Protein AF-A0A497L5K5-F1 (afdb_monomer_lite)

Secondary structure (DSSP, 8-state):
---HHHHHHHHHHHHHHTHHHHHHHHHTT---HHHHHHHHHHHHHHTT--S-EEEEEETTTEEEEEEEEETTEEEEEEEEEEE-----TTS------SHHHHHHHHHHHHHHTTPPTT-EEEEEEEEEEEETTS-HHHHHHHHHTSTTHHHHTTS-EEEEEEEEETTEEEEEEEEEEEETTEE-GGGG--SS--S-----HHHHHHHHHHHT--

pLDDT: mean 87.23, std 18.74, range [33.47, 98.62]

Structure (mmCIF, N/CA/C/O backbone):
data_AF-A0A497L5K5-F1
#
_entry.id   AF-A0A497L5K5-F1
#
loop_
_atom_site.group_PDB
_atom_site.id
_atom_site.type_symbol
_atom_site.label_atom_id
_atom_site.label_alt_id
_atom_site.label_comp_id
_atom_site.label_asym_id
_atom_site.label_entity_id
_atom_site.label_seq_id
_atom_site.pdbx_PDB_ins_code
_atom_site.Cartn_x
_atom_site.Cartn_y
_atom_site.Cartn_z
_atom_site.occupancy
_atom_site.B_iso_or_equiv
_atom_site.auth_seq_id
_atom_site.auth_comp_id
_atom_site.auth_asym_id
_atom_site.auth_atom_id
_atom_site.pdbx_PDB_model_num
ATOM 1 N N . MET A 1 1 ? -3.867 -7.977 19.583 1.00 50.88 1 MET A N 1
ATOM 2 C CA . MET A 1 1 ? -4.473 -8.273 18.273 1.00 50.88 1 MET A CA 1
ATOM 3 C C . MET A 1 1 ? -3.474 -7.928 17.180 1.00 50.88 1 MET A C 1
ATOM 5 O O . MET A 1 1 ? -2.980 -6.805 17.156 1.00 50.88 1 MET A O 1
ATOM 9 N N . GLU A 1 2 ? -3.130 -8.902 16.344 1.00 73.00 2 GLU A N 1
ATOM 10 C CA . GLU A 1 2 ? -2.156 -8.773 15.255 1.00 73.00 2 GLU A CA 1
ATOM 11 C C . GLU A 1 2 ? -2.899 -8.416 13.954 1.00 73.00 2 GLU A C 1
ATOM 13 O O . GLU A 1 2 ? -3.202 -9.278 13.139 1.00 73.00 2 GLU A O 1
ATOM 18 N N . VAL A 1 3 ? -3.279 -7.142 13.789 1.00 83.12 3 VAL A N 1
ATOM 19 C CA . VAL A 1 3 ? -4.093 -6.669 12.640 1.00 83.12 3 VAL A CA 1
ATOM 20 C C . VAL A 1 3 ? -3.293 -6.644 11.329 1.00 83.12 3 VAL A C 1
ATOM 22 O O . VAL A 1 3 ? -3.859 -6.733 10.244 1.00 83.12 3 VAL A O 1
ATOM 25 N N . LEU A 1 4 ? -1.964 -6.547 11.412 1.00 87.12 4 LEU A N 1
ATOM 26 C CA . LEU A 1 4 ? -1.105 -6.386 10.239 1.00 87.12 4 LEU A CA 1
ATOM 27 C C . LEU A 1 4 ? -1.073 -7.628 9.345 1.00 87.12 4 LEU A C 1
ATOM 29 O O . LEU A 1 4 ? -1.106 -7.500 8.123 1.00 87.12 4 LEU A O 1
ATOM 33 N N . LYS A 1 5 ? -1.012 -8.820 9.949 1.00 87.81 5 LYS A N 1
ATOM 34 C CA . LYS A 1 5 ? -0.856 -10.072 9.207 1.00 87.81 5 LYS A CA 1
ATOM 35 C C . LYS A 1 5 ? -2.068 -10.373 8.308 1.00 87.81 5 LYS A C 1
ATOM 37 O O . LYS A 1 5 ? -1.840 -10.537 7.114 1.00 87.81 5 LYS A O 1
ATOM 42 N N . PRO A 1 6 ? -3.329 -10.352 8.791 1.00 90.69 6 PRO A N 1
ATOM 43 C CA . PRO A 1 6 ? -4.491 -10.575 7.925 1.00 90.69 6 PRO A CA 1
ATOM 44 C C . PRO A 1 6 ? -4.575 -9.588 6.756 1.00 90.69 6 PRO A C 1
ATOM 46 O O . PRO A 1 6 ? -4.916 -9.975 5.641 1.00 90.69 6 PRO A O 1
ATOM 49 N N . VAL A 1 7 ? -4.218 -8.318 6.989 1.00 94.75 7 VAL A N 1
ATOM 50 C CA . VAL A 1 7 ? -4.206 -7.301 5.929 1.00 94.75 7 VAL A CA 1
ATOM 51 C C . VAL A 1 7 ? -3.132 -7.609 4.888 1.00 94.75 7 VAL A C 1
ATOM 53 O O . VAL A 1 7 ? -3.422 -7.571 3.694 1.00 94.75 7 VAL A O 1
ATOM 56 N N . MET A 1 8 ? -1.910 -7.945 5.307 1.00 95.25 8 MET A N 1
ATOM 57 C CA . MET A 1 8 ? -0.839 -8.282 4.366 1.00 95.25 8 MET A CA 1
ATOM 58 C C . MET A 1 8 ? -1.129 -9.575 3.593 1.00 95.25 8 MET A C 1
ATOM 60 O O . MET A 1 8 ? -0.920 -9.615 2.381 1.00 95.25 8 MET A O 1
ATOM 64 N N . ASP A 1 9 ? -1.679 -10.595 4.257 1.00 95.12 9 ASP A N 1
ATOM 65 C CA . ASP A 1 9 ? -2.096 -11.846 3.617 1.00 95.12 9 ASP A CA 1
ATOM 66 C C . ASP A 1 9 ? -3.156 -11.578 2.533 1.00 95.12 9 ASP A C 1
ATOM 68 O O . ASP A 1 9 ? -3.043 -12.085 1.414 1.00 95.12 9 ASP A O 1
ATOM 72 N N . ALA A 1 10 ? -4.141 -10.716 2.818 1.00 97.62 10 ALA A N 1
ATOM 73 C CA . ALA A 1 10 ? -5.156 -10.309 1.847 1.00 97.62 10 ALA A CA 1
ATOM 74 C C . ALA A 1 10 ? -4.548 -9.549 0.653 1.00 97.62 10 ALA A C 1
ATOM 76 O O . ALA A 1 10 ? -4.884 -9.834 -0.498 1.00 97.62 10 ALA A O 1
ATOM 77 N N . VAL A 1 11 ? -3.605 -8.630 0.896 1.00 98.06 11 VAL A N 1
ATOM 78 C CA . VAL A 1 11 ? -2.880 -7.917 -0.173 1.00 98.06 11 VAL A CA 1
ATOM 79 C C . VAL A 1 11 ? -2.120 -8.897 -1.062 1.00 98.06 11 VAL A C 1
ATOM 81 O O . VAL A 1 11 ? -2.270 -8.854 -2.286 1.00 98.06 11 VAL A O 1
ATOM 84 N N . ARG A 1 12 ? -1.339 -9.809 -0.471 1.00 97.62 12 ARG A N 1
ATOM 85 C CA . ARG A 1 12 ? -0.613 -10.845 -1.214 1.00 97.62 12 ARG A CA 1
ATOM 86 C C . ARG A 1 12 ? -1.567 -11.703 -2.039 1.00 97.62 12 ARG A C 1
ATOM 88 O O . ARG A 1 12 ? -1.291 -11.939 -3.218 1.00 97.62 12 ARG A O 1
ATOM 95 N N . ALA A 1 13 ? -2.674 -12.153 -1.449 1.00 97.62 13 ALA A N 1
ATOM 96 C CA . ALA A 1 13 ? -3.662 -12.986 -2.126 1.00 97.62 13 ALA A CA 1
ATOM 97 C C . ALA A 1 13 ? -4.254 -12.273 -3.349 1.00 97.62 13 ALA A C 1
ATOM 99 O O . ALA A 1 13 ? -4.273 -12.849 -4.438 1.00 97.62 13 ALA A O 1
ATOM 100 N N . VAL A 1 14 ? -4.653 -11.003 -3.208 1.00 98.50 14 VAL A N 1
ATOM 101 C CA . VAL A 1 14 ? -5.176 -10.188 -4.316 1.00 98.50 14 VAL A CA 1
ATOM 102 C C . VAL A 1 14 ? -4.133 -10.028 -5.420 1.00 98.50 14 VAL A C 1
ATOM 104 O O . VAL A 1 14 ? -4.422 -10.334 -6.579 1.00 98.50 14 VAL A O 1
ATOM 107 N N . LEU A 1 15 ? -2.912 -9.598 -5.080 1.00 98.12 15 LEU A N 1
ATOM 108 C CA . LEU A 1 15 ? -1.848 -9.371 -6.064 1.00 98.12 15 LEU A CA 1
ATOM 109 C C . LEU A 1 15 ? -1.465 -10.660 -6.806 1.00 98.12 15 LEU A C 1
ATOM 111 O O . LEU A 1 15 ? -1.245 -10.625 -8.015 1.00 98.12 15 LEU A O 1
ATOM 115 N N . THR A 1 16 ? -1.449 -11.798 -6.109 1.00 97.19 16 THR A N 1
ATOM 116 C CA . THR A 1 16 ? -1.121 -13.110 -6.690 1.00 97.19 16 THR A CA 1
ATOM 117 C C . THR A 1 16 ? -2.244 -13.619 -7.594 1.00 97.19 16 THR A C 1
ATOM 119 O O . THR A 1 16 ? -2.006 -13.983 -8.747 1.00 97.19 16 THR A O 1
ATOM 122 N N . ARG A 1 17 ? -3.492 -13.602 -7.107 1.00 97.44 17 ARG A N 1
ATOM 123 C CA . ARG A 1 17 ? -4.683 -14.073 -7.838 1.00 97.44 17 ARG A CA 1
ATOM 124 C C . ARG A 1 17 ? -4.951 -13.253 -9.098 1.00 97.44 17 ARG A C 1
ATOM 126 O O . ARG A 1 17 ? -5.493 -13.769 -10.071 1.00 97.44 17 ARG A O 1
ATOM 133 N N . ARG A 1 18 ? -4.589 -11.968 -9.080 1.00 97.50 18 ARG A N 1
ATOM 134 C CA . ARG A 1 18 ? -4.845 -11.002 -10.157 1.00 97.50 18 ARG A CA 1
ATOM 135 C C . ARG A 1 18 ? -3.573 -10.577 -10.889 1.00 97.50 18 ARG A C 1
ATOM 137 O O . ARG A 1 18 ? -3.576 -9.528 -11.532 1.00 97.50 18 ARG A O 1
ATOM 144 N N . LYS A 1 19 ? -2.503 -11.377 -10.817 1.00 96.81 19 LYS A N 1
ATOM 145 C CA . LYS A 1 19 ? -1.172 -11.011 -11.327 1.00 96.81 19 LYS A CA 1
ATOM 146 C C . LYS A 1 19 ? -1.179 -10.502 -12.769 1.00 96.81 19 LYS A C 1
ATOM 148 O O . LYS A 1 19 ? -0.535 -9.500 -13.040 1.00 96.81 19 LYS A O 1
ATOM 153 N N . ASP A 1 20 ? -1.969 -11.099 -13.664 1.00 96.69 20 ASP A N 1
ATOM 154 C CA . ASP A 1 20 ? -2.011 -10.697 -15.077 1.00 96.69 20 ASP A CA 1
ATOM 155 C C . ASP A 1 20 ? -2.665 -9.315 -15.262 1.00 96.69 20 ASP A C 1
ATOM 157 O O . ASP A 1 20 ? -2.180 -8.481 -16.031 1.00 96.69 20 ASP A O 1
ATOM 161 N N . THR A 1 21 ? -3.726 -9.030 -14.497 1.00 97.44 21 THR A N 1
ATOM 162 C CA . THR A 1 21 ? -4.383 -7.712 -14.450 1.00 97.44 21 THR A CA 1
ATOM 163 C C . THR A 1 21 ? -3.455 -6.659 -13.849 1.00 97.44 21 THR A C 1
ATOM 165 O O . THR A 1 21 ? -3.325 -5.555 -14.380 1.00 97.44 21 THR A O 1
ATOM 168 N N . VAL A 1 22 ? -2.764 -7.002 -12.762 1.00 97.75 22 VAL A N 1
ATOM 169 C CA . VAL A 1 22 ? -1.795 -6.114 -12.109 1.00 97.75 22 VAL A CA 1
ATOM 170 C C . VAL A 1 22 ? -0.603 -5.850 -13.034 1.00 97.75 22 VAL A C 1
ATOM 172 O O . VAL A 1 22 ? -0.174 -4.707 -13.183 1.00 97.75 22 VAL A O 1
ATOM 175 N N . TRP A 1 23 ? -0.107 -6.873 -13.732 1.00 97.69 23 TRP A N 1
ATOM 176 C CA . TRP A 1 23 ? 0.964 -6.755 -14.717 1.00 97.69 23 TRP A CA 1
ATOM 177 C C . TRP A 1 23 ? 0.590 -5.816 -15.865 1.00 97.69 23 TRP A C 1
ATOM 179 O O . TRP A 1 23 ? 1.406 -4.979 -16.262 1.00 97.69 23 TRP A O 1
ATOM 189 N N . LEU A 1 24 ? -0.651 -5.889 -16.361 1.00 97.44 24 LEU A N 1
ATOM 190 C CA . LEU A 1 24 ? -1.161 -4.969 -17.378 1.00 97.44 24 LEU A CA 1
ATOM 191 C C . LEU A 1 24 ? -1.050 -3.504 -16.932 1.00 97.44 24 LEU A C 1
ATOM 193 O O . LEU A 1 24 ? -0.632 -2.662 -17.733 1.00 97.44 24 LEU A O 1
ATOM 197 N N . ALA A 1 25 ? -1.394 -3.203 -15.678 1.00 97.25 25 ALA A N 1
ATOM 198 C CA . ALA A 1 25 ? -1.269 -1.860 -15.121 1.00 97.25 25 ALA A CA 1
ATOM 199 C C . ALA A 1 25 ? 0.204 -1.464 -14.924 1.00 97.25 25 ALA A C 1
ATOM 201 O O . ALA A 1 25 ? 0.622 -0.388 -15.352 1.00 97.25 25 ALA A O 1
ATOM 202 N N . ILE A 1 26 ? 1.017 -2.351 -14.345 1.00 97.00 26 ILE A N 1
ATOM 203 C CA . ILE A 1 26 ? 2.417 -2.073 -13.995 1.00 97.00 26 ILE A CA 1
ATOM 204 C C . ILE A 1 26 ? 3.282 -1.830 -15.226 1.00 97.00 26 ILE A C 1
ATOM 206 O O . ILE A 1 26 ? 4.060 -0.875 -15.225 1.00 97.00 26 ILE A O 1
ATOM 210 N N . ARG A 1 27 ? 3.131 -2.625 -16.294 1.00 96.69 27 ARG A N 1
ATOM 211 C CA . ARG A 1 27 ? 3.920 -2.442 -17.525 1.00 96.69 27 ARG A CA 1
ATOM 212 C C . ARG A 1 27 ? 3.675 -1.085 -18.196 1.00 96.69 27 ARG A C 1
ATOM 214 O O . ARG A 1 27 ? 4.577 -0.567 -18.843 1.00 96.69 27 ARG A O 1
ATOM 221 N N . GLN A 1 28 ? 2.492 -0.508 -17.975 1.00 96.25 28 GLN A N 1
ATOM 222 C CA . GLN A 1 28 ? 2.068 0.822 -18.437 1.00 96.25 28 GLN A CA 1
ATOM 223 C C . GLN A 1 28 ? 2.175 1.894 -17.346 1.00 96.25 28 GLN A C 1
ATOM 225 O O . GLN A 1 28 ? 1.712 3.017 -17.524 1.00 96.25 28 GLN A O 1
ATOM 230 N N . ARG A 1 29 ? 2.719 1.551 -16.168 1.00 94.94 29 ARG A N 1
ATOM 231 C CA . ARG A 1 29 ? 2.847 2.478 -15.038 1.00 94.94 29 ARG A CA 1
ATOM 232 C C . ARG A 1 29 ? 1.522 3.129 -14.621 1.00 94.94 29 ARG A C 1
ATOM 234 O O . ARG A 1 29 ? 1.514 4.223 -14.054 1.00 94.94 29 ARG A O 1
ATOM 241 N N . ALA A 1 30 ? 0.406 2.454 -14.864 1.00 95.75 30 ALA A N 1
ATOM 242 C CA . ALA A 1 30 ? -0.901 2.896 -14.421 1.00 95.75 30 ALA A CA 1
ATOM 243 C C . ALA A 1 30 ? -1.057 2.611 -12.923 1.00 95.75 30 ALA A C 1
ATOM 245 O O . ALA A 1 30 ? -0.689 1.541 -12.435 1.00 95.75 30 ALA A O 1
ATOM 246 N N . LYS A 1 31 ? -1.610 3.576 -12.184 1.00 96.06 31 LYS A N 1
ATOM 247 C CA . LYS A 1 31 ? -2.092 3.319 -10.825 1.00 96.06 31 LYS A CA 1
ATOM 248 C C . LYS A 1 31 ? -3.401 2.537 -10.896 1.00 96.06 31 LYS A C 1
ATOM 250 O O . LYS A 1 31 ? -4.199 2.751 -11.801 1.00 96.06 31 LYS A O 1
ATOM 255 N N . PHE A 1 32 ? -3.612 1.668 -9.920 1.00 97.06 32 PHE A N 1
ATOM 256 C CA . PHE A 1 32 ? -4.774 0.784 -9.816 1.00 97.06 32 PHE A CA 1
ATOM 257 C C . PHE A 1 32 ? -5.396 0.849 -8.411 1.00 97.06 32 PHE A C 1
ATOM 259 O O . PHE A 1 32 ? -5.902 -0.144 -7.903 1.00 97.06 32 PHE A O 1
ATOM 266 N N . GLU A 1 33 ? -5.305 2.013 -7.761 1.00 96.25 33 GLU A N 1
ATOM 267 C CA . GLU A 1 33 ? -5.643 2.228 -6.345 1.00 96.25 33 GLU A CA 1
ATOM 268 C C . GLU A 1 33 ? -7.115 1.936 -6.054 1.00 96.25 33 GLU A C 1
ATOM 270 O O . GLU A 1 33 ? -7.410 1.111 -5.195 1.00 96.25 33 GLU A O 1
ATOM 275 N N . ASP A 1 34 ? -8.028 2.493 -6.854 1.00 95.94 34 ASP A N 1
ATOM 276 C CA . ASP A 1 34 ? -9.466 2.244 -6.705 1.00 95.94 34 ASP A CA 1
ATOM 277 C C . ASP A 1 34 ? -9.850 0.784 -6.963 1.00 95.94 34 ASP A C 1
ATOM 279 O O . ASP A 1 34 ? -10.710 0.236 -6.277 1.00 95.94 34 ASP A O 1
ATOM 283 N N . TRP A 1 35 ? -9.192 0.122 -7.918 1.00 97.88 35 TRP A N 1
ATOM 284 C CA . TRP A 1 35 ? -9.416 -1.303 -8.169 1.00 97.88 35 TRP A CA 1
ATOM 285 C C . TRP A 1 35 ? -8.906 -2.161 -7.004 1.00 97.88 35 TRP A C 1
ATOM 287 O O . TRP A 1 35 ? -9.620 -3.042 -6.527 1.00 97.88 35 TRP A O 1
ATOM 297 N N . LEU A 1 36 ? -7.699 -1.874 -6.504 1.00 98.06 36 LEU A N 1
ATOM 298 C CA . LEU A 1 36 ? -7.120 -2.593 -5.372 1.00 98.06 36 LEU A CA 1
ATOM 299 C C . LEU A 1 36 ? -7.964 -2.411 -4.115 1.00 98.06 36 LEU A C 1
ATOM 301 O O . LEU A 1 36 ? -8.151 -3.369 -3.379 1.00 98.06 36 LEU A O 1
ATOM 305 N N . LYS A 1 37 ? -8.492 -1.207 -3.884 1.00 98.00 37 LYS A N 1
ATOM 306 C CA . LYS A 1 37 ? -9.401 -0.903 -2.776 1.00 98.00 37 LYS A CA 1
ATOM 307 C C . LYS A 1 37 ? -10.604 -1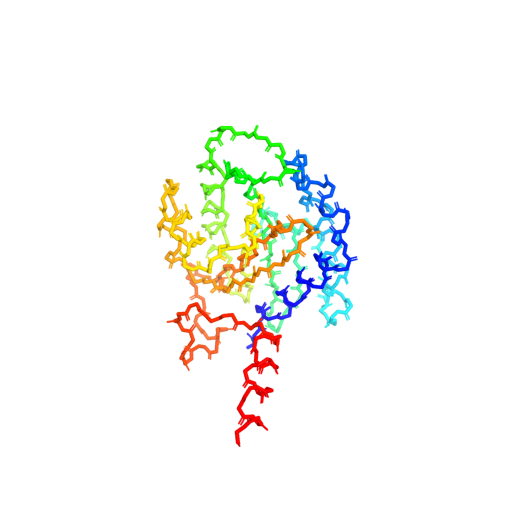.845 -2.753 1.00 98.00 37 LYS A C 1
ATOM 309 O O . LYS A 1 37 ? -10.917 -2.397 -1.702 1.00 98.00 37 LYS A O 1
ATOM 314 N N . LEU A 1 38 ? -11.237 -2.070 -3.907 1.00 98.31 38 LEU A N 1
ATOM 315 C CA . LEU A 1 38 ? -12.378 -2.983 -4.032 1.00 98.31 38 LEU A CA 1
ATOM 316 C C . LEU A 1 38 ? -11.980 -4.449 -3.816 1.00 98.31 38 LEU A C 1
ATOM 318 O O . LEU A 1 38 ? -12.627 -5.152 -3.043 1.00 98.31 38 LEU A O 1
ATOM 322 N N . GLU A 1 39 ? -10.909 -4.912 -4.464 1.00 98.50 39 GLU A N 1
ATOM 323 C CA . GLU A 1 39 ? -10.448 -6.301 -4.318 1.00 98.50 39 GLU A CA 1
ATOM 324 C C . GLU A 1 39 ? -9.960 -6.598 -2.895 1.00 98.50 39 GLU A C 1
ATOM 326 O O . GLU A 1 39 ? -10.217 -7.680 -2.372 1.00 98.50 39 GLU A O 1
ATOM 331 N N . LEU A 1 40 ? -9.295 -5.637 -2.248 1.00 98.25 40 LEU A N 1
ATOM 332 C CA . LEU A 1 40 ? -8.843 -5.763 -0.868 1.00 98.25 40 LEU A CA 1
ATOM 333 C C . LEU A 1 40 ? -10.024 -5.775 0.103 1.00 98.25 40 LEU A C 1
ATOM 335 O O . LEU A 1 40 ? -10.028 -6.592 1.015 1.00 98.25 40 LEU A O 1
ATOM 339 N N . ALA A 1 41 ? -11.037 -4.927 -0.099 1.00 98.25 41 ALA A N 1
ATOM 340 C CA . ALA A 1 41 ? -12.256 -4.960 0.709 1.00 98.25 41 ALA A CA 1
ATOM 341 C C . ALA A 1 41 ? -12.919 -6.334 0.683 1.00 98.25 41 ALA A C 1
ATOM 343 O O . ALA A 1 41 ? -13.229 -6.887 1.736 1.00 98.25 41 ALA A O 1
ATOM 344 N N . HIS A 1 42 ? -13.064 -6.900 -0.514 1.00 98.12 42 HIS A N 1
ATOM 345 C CA . HIS A 1 42 ? -13.621 -8.232 -0.680 1.00 98.12 42 HIS A CA 1
ATOM 346 C C . HIS A 1 42 ? -12.740 -9.308 -0.029 1.00 98.12 42 HIS A C 1
ATOM 348 O O . HIS A 1 42 ? -13.244 -10.134 0.721 1.00 98.12 42 HIS A O 1
ATOM 354 N N . ALA A 1 43 ? -11.420 -9.265 -0.233 1.00 97.94 43 ALA A N 1
ATOM 355 C CA . ALA A 1 43 ? -10.504 -10.240 0.363 1.00 97.94 43 ALA A CA 1
ATOM 356 C C . ALA A 1 43 ? -10.471 -10.179 1.903 1.00 97.94 43 ALA A C 1
ATOM 358 O O . ALA A 1 43 ? -10.329 -11.211 2.555 1.00 97.94 43 ALA A O 1
ATOM 359 N N . LEU A 1 44 ? -10.611 -8.991 2.499 1.00 96.94 44 LEU A N 1
ATOM 360 C CA . LEU A 1 44 ? -10.708 -8.834 3.954 1.00 96.94 44 LEU A CA 1
ATOM 361 C C . LEU A 1 44 ? -12.030 -9.395 4.496 1.00 96.94 44 LEU A C 1
ATOM 363 O O . LEU A 1 44 ? -12.030 -10.030 5.549 1.00 96.94 44 LEU A O 1
ATOM 367 N N . GLU A 1 45 ? -13.135 -9.203 3.772 1.00 96.25 45 GLU A N 1
ATOM 368 C CA . GLU A 1 45 ? -14.427 -9.815 4.103 1.00 96.25 45 GLU A CA 1
ATOM 369 C C . GLU A 1 45 ? -14.357 -11.351 4.025 1.00 96.25 45 GLU A C 1
ATOM 371 O O . GLU A 1 45 ? -14.758 -12.030 4.970 1.00 96.25 45 GLU A O 1
ATOM 376 N N . GLU A 1 46 ? -13.759 -11.909 2.963 1.00 96.00 46 GLU A N 1
ATOM 377 C CA . GLU A 1 46 ? -13.513 -13.357 2.826 1.00 96.00 46 GLU A CA 1
ATOM 378 C C . GLU A 1 46 ? -12.626 -13.907 3.958 1.00 96.00 46 GLU A C 1
ATOM 380 O O . GLU A 1 46 ? -12.809 -15.041 4.401 1.00 96.00 46 GLU A O 1
ATOM 385 N N . ALA A 1 47 ? -11.689 -13.098 4.464 1.00 92.56 47 ALA A N 1
ATOM 386 C CA . ALA A 1 47 ? -10.832 -13.436 5.600 1.00 92.56 47 ALA A CA 1
ATOM 387 C C . ALA A 1 47 ? -11.538 -13.324 6.970 1.00 92.56 47 ALA A C 1
ATOM 389 O O . ALA A 1 47 ? -10.910 -13.554 8.006 1.00 92.56 47 ALA A O 1
ATOM 390 N N . GLY A 1 48 ? -12.830 -12.983 6.997 1.00 93.06 48 GLY A N 1
ATOM 391 C CA . GLY A 1 48 ? -13.656 -12.937 8.204 1.00 93.06 48 GLY A CA 1
ATOM 392 C C . GLY A 1 48 ? -13.627 -11.606 8.959 1.00 93.06 48 GLY A C 1
ATOM 393 O O . GLY A 1 48 ? -14.143 -11.535 10.076 1.00 93.06 48 GLY A O 1
ATOM 394 N N . LEU A 1 49 ? -13.043 -10.547 8.386 1.00 94.25 49 LEU A N 1
ATOM 395 C CA . LEU A 1 49 ? -13.154 -9.205 8.954 1.00 94.25 49 LEU A CA 1
ATOM 396 C C . LEU A 1 49 ? -14.563 -8.655 8.704 1.00 94.25 49 LEU A C 1
ATOM 398 O O . LEU A 1 49 ? -15.187 -8.924 7.681 1.00 94.25 49 LEU A O 1
ATOM 402 N N . THR A 1 50 ? -15.074 -7.878 9.656 1.00 94.88 50 THR A N 1
ATOM 403 C CA . THR A 1 50 ? -16.479 -7.446 9.664 1.00 94.88 50 THR A CA 1
ATOM 404 C C . THR A 1 50 ? -16.618 -5.935 9.514 1.00 94.88 50 THR A C 1
ATOM 406 O O . THR A 1 50 ? -15.680 -5.178 9.772 1.00 94.88 50 THR A O 1
ATOM 409 N N . ASP A 1 51 ? -17.810 -5.496 9.089 1.00 96.50 51 ASP A N 1
ATOM 410 C CA . ASP A 1 51 ? -18.160 -4.082 8.885 1.00 96.50 51 ASP A CA 1
ATOM 411 C C . ASP A 1 51 ? -17.153 -3.349 7.978 1.00 96.50 51 ASP A C 1
ATOM 413 O O . ASP A 1 51 ? -16.685 -2.251 8.289 1.00 96.50 51 ASP A O 1
ATOM 417 N N . ILE A 1 52 ? -16.805 -3.985 6.851 1.00 97.38 52 ILE A N 1
ATOM 418 C CA . ILE A 1 52 ? -15.944 -3.392 5.827 1.00 97.38 52 ILE A CA 1
ATOM 419 C C . ILE A 1 52 ? -16.645 -2.163 5.233 1.00 97.38 52 ILE A C 1
ATOM 421 O O . ILE A 1 52 ? -17.780 -2.231 4.758 1.00 97.38 52 ILE A O 1
ATOM 425 N N . ARG A 1 53 ? -15.966 -1.016 5.249 1.00 97.56 53 ARG A N 1
ATOM 426 C CA . ARG A 1 53 ? -16.450 0.255 4.702 1.00 97.56 53 ARG A CA 1
ATOM 427 C C . ARG A 1 53 ? -15.430 0.825 3.736 1.00 97.56 53 ARG A C 1
ATOM 429 O O . ARG A 1 53 ? -14.265 0.975 4.083 1.00 97.56 53 ARG A O 1
ATOM 436 N N . LEU A 1 54 ? -15.899 1.201 2.556 1.00 97.44 54 LEU A N 1
ATOM 437 C CA . LEU A 1 54 ? -15.133 1.990 1.599 1.00 97.44 54 LEU A CA 1
ATOM 438 C C . LEU A 1 54 ? -15.336 3.473 1.883 1.00 97.44 54 LEU A C 1
ATOM 440 O O . LEU A 1 54 ? -16.443 3.872 2.250 1.00 97.44 54 LEU A O 1
ATOM 444 N N . GLU A 1 55 ? -14.297 4.282 1.675 1.00 95.69 55 GLU A N 1
ATOM 445 C CA . GLU A 1 55 ? -14.381 5.745 1.787 1.00 95.69 55 GLU A CA 1
ATOM 446 C C . GLU A 1 55 ? -14.981 6.182 3.139 1.00 95.69 55 GLU A C 1
ATOM 448 O O . GLU A 1 55 ? -15.858 7.048 3.224 1.00 95.69 55 GLU A O 1
ATOM 453 N N . CYS A 1 56 ? -14.539 5.535 4.219 1.00 93.12 56 CYS A N 1
ATOM 454 C CA . CYS A 1 56 ? -15.110 5.707 5.546 1.00 93.12 56 CYS A CA 1
ATOM 455 C C . CYS A 1 56 ? -14.675 7.039 6.156 1.00 93.12 56 CYS A C 1
ATOM 457 O O . CYS A 1 56 ? -13.486 7.293 6.348 1.00 93.12 56 CYS A O 1
ATOM 459 N N . GLN A 1 57 ? -15.641 7.872 6.539 1.00 92.50 57 GLN A N 1
ATOM 460 C CA . GLN A 1 57 ? -15.355 9.120 7.234 1.00 92.50 57 GLN A CA 1
ATOM 461 C C . GLN A 1 57 ? -14.839 8.855 8.656 1.00 92.50 57 GLN A C 1
ATOM 463 O O . GLN A 1 57 ? -15.379 8.017 9.378 1.00 92.50 57 GLN A O 1
ATOM 468 N N . TYR A 1 58 ? -13.819 9.603 9.070 1.00 88.12 58 TYR A N 1
ATOM 469 C CA . TYR A 1 58 ? -13.284 9.606 10.429 1.00 88.12 58 TYR A CA 1
ATOM 470 C C . TYR A 1 58 ? -12.871 11.023 10.841 1.00 88.12 58 TYR A C 1
ATOM 472 O O . TYR A 1 58 ? -12.606 11.890 10.003 1.00 88.12 58 TYR A O 1
ATOM 480 N N . MET A 1 59 ? -12.876 11.299 12.150 1.00 82.69 59 MET A N 1
ATOM 481 C CA . MET A 1 59 ? -12.525 12.620 12.701 1.00 82.69 59 MET A CA 1
ATOM 482 C C . MET A 1 59 ? -13.261 13.796 12.012 1.00 82.69 59 MET A C 1
ATOM 484 O O . MET A 1 59 ? -12.686 14.852 11.749 1.00 82.69 59 MET A O 1
ATOM 488 N N . GLY A 1 60 ? -14.536 13.600 11.662 1.00 80.44 60 GLY A N 1
ATOM 489 C CA . GLY A 1 60 ? -15.448 14.627 11.148 1.00 80.44 60 GLY A CA 1
ATOM 490 C C . GLY A 1 60 ? -15.228 15.101 9.705 1.00 80.44 60 GLY A C 1
ATOM 491 O O . GLY A 1 60 ? -16.193 15.504 9.066 1.00 80.44 60 GLY A O 1
ATOM 492 N N . ARG A 1 61 ? -14.013 15.067 9.147 1.00 82.31 61 ARG A N 1
ATOM 493 C CA . ARG A 1 61 ? -13.750 15.510 7.754 1.00 82.31 61 ARG A CA 1
ATOM 494 C C . ARG A 1 61 ? -12.751 14.656 6.984 1.00 82.31 61 ARG A C 1
ATOM 496 O O . ARG A 1 61 ? -12.603 14.860 5.783 1.00 82.31 61 ARG A O 1
ATOM 503 N N . LYS A 1 62 ? -12.046 13.744 7.653 1.00 89.12 62 LYS A N 1
ATOM 504 C CA . LYS A 1 62 ? -11.109 12.841 6.985 1.00 89.12 62 LYS A CA 1
ATOM 505 C C . LYS A 1 62 ? -11.862 11.631 6.465 1.00 89.12 62 LYS A C 1
ATOM 507 O O . LYS A 1 62 ? -12.945 11.316 6.959 1.00 89.12 62 LYS A O 1
ATOM 512 N N . ARG A 1 63 ? -11.296 10.974 5.463 1.00 93.62 63 ARG A N 1
ATOM 513 C CA . ARG A 1 63 ? -11.894 9.813 4.822 1.00 93.62 63 ARG A CA 1
ATOM 514 C C . ARG A 1 63 ? -10.791 8.823 4.509 1.00 93.62 63 ARG A C 1
ATOM 516 O O . ARG A 1 63 ? -9.824 9.228 3.880 1.00 93.62 63 ARG A O 1
ATOM 523 N N . ALA A 1 64 ? -10.934 7.606 5.015 1.00 95.94 64 ALA A N 1
ATOM 524 C CA . ALA A 1 64 ? -10.007 6.518 4.756 1.00 95.94 64 ALA A CA 1
ATOM 525 C C . ALA A 1 64 ? -10.498 5.736 3.544 1.00 95.94 64 ALA A C 1
ATOM 527 O O . ALA A 1 64 ? -11.710 5.537 3.405 1.00 95.94 64 ALA A O 1
ATOM 528 N N . ASP A 1 65 ? -9.579 5.253 2.715 1.00 97.50 65 ASP A N 1
ATOM 529 C CA . ASP A 1 65 ? -9.907 4.386 1.580 1.00 97.50 65 ASP A CA 1
ATOM 530 C C . ASP A 1 65 ? -10.728 3.172 2.010 1.00 97.50 65 ASP A C 1
ATOM 532 O O . ASP A 1 65 ? -11.734 2.825 1.384 1.00 97.50 65 ASP A O 1
ATOM 536 N N . LEU A 1 66 ? -10.316 2.550 3.113 1.00 97.44 66 LEU A N 1
ATOM 537 C CA . LEU A 1 66 ? -10.954 1.367 3.656 1.00 97.44 66 LEU A CA 1
ATOM 538 C C . LEU A 1 66 ? -10.995 1.424 5.181 1.00 97.44 66 LEU A C 1
ATOM 540 O O . LEU A 1 66 ? -10.102 1.965 5.830 1.00 97.44 66 LEU A O 1
ATOM 544 N N . ALA A 1 67 ? -12.032 0.851 5.774 1.00 97.62 67 ALA A N 1
ATOM 545 C CA . ALA A 1 67 ? -12.097 0.639 7.206 1.00 97.62 67 ALA A CA 1
ATOM 546 C C . ALA A 1 67 ? -12.797 -0.674 7.545 1.00 97.62 67 ALA A C 1
ATOM 548 O O . ALA A 1 67 ? -13.625 -1.148 6.772 1.00 97.62 67 ALA A O 1
ATOM 549 N N . PHE A 1 68 ? -12.479 -1.244 8.701 1.00 97.19 68 PHE A N 1
ATOM 550 C CA . PHE A 1 68 ? -13.098 -2.475 9.193 1.00 97.19 68 PHE A CA 1
ATOM 551 C C . PHE A 1 68 ? -13.128 -2.517 10.716 1.00 97.19 68 PHE A C 1
ATOM 553 O O . PHE A 1 68 ? -12.338 -1.846 11.389 1.00 97.19 68 PHE A O 1
ATOM 560 N N . HIS A 1 69 ? -14.046 -3.303 11.270 1.00 95.31 69 HIS A N 1
ATOM 561 C CA . HIS A 1 69 ? -14.153 -3.474 12.710 1.00 95.31 69 HIS A CA 1
ATOM 562 C C . HIS A 1 69 ? -12.999 -4.312 13.265 1.00 95.31 69 HIS A C 1
ATOM 564 O O . HIS A 1 69 ? -12.576 -5.307 12.677 1.00 95.31 69 HIS A O 1
ATOM 570 N N . ILE A 1 70 ? -12.513 -3.903 14.430 1.00 91.62 70 ILE A N 1
ATOM 571 C CA . ILE A 1 70 ? -11.517 -4.614 15.223 1.00 91.62 70 ILE A CA 1
ATOM 572 C C . ILE A 1 70 ? -11.981 -4.646 16.680 1.00 91.62 70 ILE A C 1
ATOM 574 O O . ILE A 1 70 ? -12.844 -3.866 17.078 1.00 91.62 70 ILE A O 1
ATOM 578 N N . GLU A 1 71 ? -11.382 -5.501 17.508 1.00 86.12 71 GLU A N 1
ATOM 579 C CA . GLU A 1 71 ? -11.718 -5.540 18.933 1.00 86.12 71 GLU A CA 1
ATOM 580 C C . GLU A 1 71 ? -11.579 -4.147 19.578 1.00 86.12 71 GLU A C 1
ATOM 582 O O . GLU A 1 71 ? -10.500 -3.553 19.598 1.00 86.12 71 GLU A O 1
ATOM 587 N N . GLY A 1 72 ? -12.697 -3.626 20.088 1.00 85.75 72 GLY A N 1
ATOM 588 C CA . GLY A 1 72 ? -12.772 -2.339 20.773 1.00 85.75 72 GLY A CA 1
ATOM 589 C C . GLY A 1 72 ? -12.962 -1.115 19.874 1.00 85.75 72 GLY A C 1
ATOM 590 O O . GLY A 1 72 ? -13.319 -0.072 20.409 1.00 85.75 72 GLY A O 1
ATOM 591 N N . GLY A 1 73 ? -12.799 -1.207 18.550 1.00 93.12 73 GLY A N 1
ATOM 592 C CA . GLY A 1 73 ? -12.865 -0.028 17.677 1.00 93.12 73 GLY A CA 1
ATOM 593 C C . GLY A 1 73 ? -12.886 -0.335 16.181 1.00 93.12 73 GLY A C 1
ATOM 594 O O . GLY A 1 73 ? -13.399 -1.360 15.726 1.00 93.12 73 GLY A O 1
ATOM 595 N N . ARG A 1 74 ? -12.341 0.584 15.390 1.00 95.00 74 ARG A N 1
ATOM 596 C CA . ARG A 1 74 ? -12.218 0.479 13.935 1.00 95.00 74 ARG A CA 1
ATOM 597 C C . ARG A 1 74 ? -10.767 0.651 13.501 1.00 95.00 74 ARG A C 1
ATOM 599 O O . ARG A 1 74 ? -10.021 1.454 14.058 1.00 95.00 74 ARG A O 1
ATOM 606 N N . CYS A 1 75 ? -10.366 -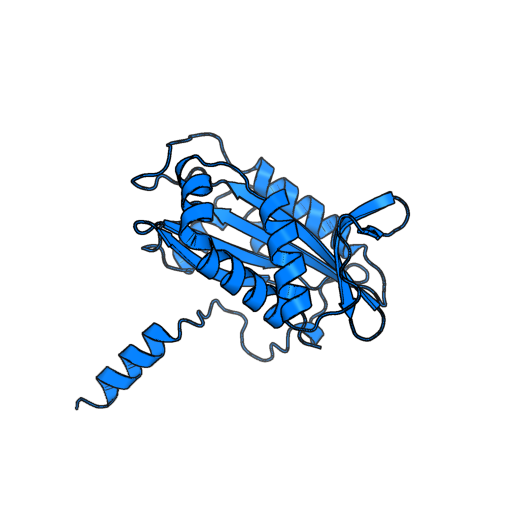0.099 12.484 1.00 95.81 75 CYS A N 1
ATOM 607 C CA . CYS A 1 75 ? -9.121 0.137 11.773 1.00 95.81 75 CYS A CA 1
ATOM 608 C C . CYS A 1 75 ? -9.412 0.928 10.498 1.00 95.81 75 CYS A C 1
ATOM 610 O O . CYS A 1 75 ? -10.271 0.529 9.715 1.00 95.81 75 CYS A O 1
ATOM 612 N N . PHE A 1 76 ? -8.706 2.038 10.304 1.00 97.25 76 PHE A N 1
ATOM 613 C CA . PHE A 1 76 ? -8.720 2.851 9.092 1.00 97.25 76 PHE A CA 1
ATOM 614 C C . PHE A 1 76 ? -7.459 2.567 8.277 1.00 97.25 76 PHE A C 1
ATOM 616 O O . PHE A 1 76 ? -6.357 2.594 8.822 1.00 97.25 76 PHE A O 1
ATOM 623 N N . VAL A 1 77 ? -7.609 2.317 6.982 1.00 97.62 77 VAL A N 1
ATOM 624 C CA . VAL A 1 77 ? -6.518 2.023 6.052 1.00 97.62 77 VAL A CA 1
ATOM 625 C C . VAL A 1 77 ? -6.489 3.097 4.972 1.00 97.62 77 VAL A C 1
ATOM 627 O O . VAL A 1 77 ? -7.480 3.286 4.270 1.00 97.62 77 VAL A O 1
ATOM 630 N N . GLU A 1 78 ? -5.351 3.772 4.831 1.00 98.06 78 GLU A N 1
ATOM 631 C CA . GLU A 1 78 ? -5.058 4.644 3.687 1.00 98.06 78 GLU A CA 1
ATOM 632 C C . GLU A 1 78 ? -4.222 3.857 2.674 1.00 98.06 78 GLU A C 1
ATOM 634 O O . GLU A 1 78 ? -3.221 3.221 3.036 1.00 98.06 78 GLU A O 1
ATOM 639 N N . LEU A 1 79 ? -4.628 3.886 1.408 1.00 98.12 79 LEU A N 1
ATOM 640 C CA . LEU A 1 79 ? -3.907 3.274 0.303 1.00 98.12 79 LEU A CA 1
ATOM 641 C C . LEU A 1 79 ? -3.024 4.321 -0.369 1.00 98.12 79 LEU A C 1
ATOM 643 O O . LEU A 1 79 ? -3.375 5.484 -0.528 1.00 98.12 79 LEU A O 1
ATOM 647 N N . SER A 1 80 ? -1.837 3.907 -0.793 1.00 96.81 80 SER A N 1
ATOM 648 C CA . SER A 1 80 ? -0.953 4.775 -1.558 1.00 96.81 80 SER A CA 1
ATOM 649 C C . SER A 1 80 ? -0.159 3.993 -2.588 1.00 96.81 80 SER A C 1
ATOM 651 O O . SER A 1 80 ? 0.405 2.934 -2.317 1.00 96.81 80 SER A O 1
ATOM 653 N N . MET A 1 81 ? -0.055 4.551 -3.792 1.00 96.81 81 MET A N 1
ATOM 654 C CA . MET A 1 81 ? 0.748 3.972 -4.869 1.00 96.81 81 MET A CA 1
ATOM 655 C C . MET A 1 81 ? 1.959 4.831 -5.241 1.00 96.81 81 MET A C 1
ATOM 657 O O . MET A 1 81 ? 1.844 5.966 -5.730 1.00 96.81 81 MET A O 1
ATOM 661 N N . CYS A 1 82 ? 3.136 4.233 -5.085 1.00 97.25 82 CYS A N 1
ATOM 662 C CA . CYS A 1 82 ? 4.442 4.732 -5.488 1.00 97.25 82 CYS A CA 1
ATOM 663 C C . CYS A 1 82 ? 4.863 4.085 -6.811 1.00 97.25 82 CYS A C 1
ATOM 665 O O . CYS A 1 82 ? 5.586 3.091 -6.843 1.00 97.25 82 CYS A O 1
ATOM 667 N N . ASN A 1 83 ? 4.436 4.694 -7.915 1.00 94.69 83 ASN A N 1
ATOM 668 C CA . ASN A 1 83 ? 4.914 4.340 -9.247 1.00 94.69 83 ASN A CA 1
ATOM 669 C C . ASN A 1 83 ? 6.365 4.818 -9.415 1.00 94.69 83 ASN A C 1
ATOM 671 O O . ASN A 1 83 ? 6.590 6.008 -9.635 1.00 94.69 83 ASN A O 1
ATOM 675 N N . THR A 1 84 ? 7.322 3.910 -9.225 1.00 96.75 84 THR A N 1
ATOM 676 C CA . THR A 1 84 ? 8.772 4.146 -9.154 1.00 96.75 84 THR A CA 1
ATOM 677 C C . THR A 1 84 ? 9.293 4.737 -10.463 1.00 96.75 84 THR A C 1
ATOM 679 O O . THR A 1 84 ? 8.642 4.643 -11.488 1.00 96.75 84 THR A O 1
ATOM 682 N N . ASN A 1 85 ? 10.485 5.321 -10.506 1.00 95.31 85 ASN A N 1
ATOM 683 C CA . ASN A 1 85 ? 11.140 5.659 -11.783 1.00 95.31 85 ASN A CA 1
ATOM 684 C C . ASN A 1 85 ? 12.247 4.659 -12.144 1.00 95.31 85 ASN A C 1
ATOM 686 O O . ASN A 1 85 ? 13.124 4.947 -12.958 1.00 95.31 85 ASN A O 1
ATOM 690 N N . TRP A 1 86 ? 12.230 3.484 -11.514 1.00 96.12 86 TRP A N 1
ATOM 691 C CA . TRP A 1 86 ? 13.242 2.460 -11.719 1.00 96.12 86 TRP A CA 1
ATOM 692 C C . TRP A 1 86 ? 13.059 1.816 -13.089 1.00 96.12 86 TRP A C 1
ATOM 694 O O . TRP A 1 86 ? 11.938 1.512 -13.507 1.00 96.12 86 TRP A O 1
ATOM 704 N N . ARG A 1 87 ? 14.169 1.648 -13.810 1.00 94.06 87 ARG A N 1
ATOM 705 C CA . ARG A 1 87 ? 14.167 1.039 -15.140 1.00 94.06 87 ARG A CA 1
ATOM 706 C C . ARG A 1 87 ? 14.080 -0.471 -14.999 1.00 94.06 87 ARG A C 1
ATOM 708 O O . ARG A 1 87 ? 14.939 -1.078 -14.366 1.00 94.06 87 ARG A O 1
ATOM 715 N N . VAL A 1 88 ? 13.056 -1.054 -15.611 1.00 94.44 88 VAL A N 1
ATOM 716 C CA . VAL A 1 88 ? 12.795 -2.494 -15.595 1.00 94.44 88 VAL A CA 1
ATOM 717 C C . VAL A 1 88 ? 12.428 -2.924 -17.012 1.00 94.44 88 VAL A C 1
ATOM 719 O O . VAL A 1 88 ? 11.699 -2.214 -17.705 1.00 94.44 88 VAL A O 1
ATOM 722 N N . ARG A 1 89 ? 12.969 -4.052 -17.481 1.00 93.62 89 ARG A N 1
ATOM 723 C CA . ARG A 1 89 ? 12.706 -4.548 -18.839 1.00 93.62 89 ARG A CA 1
ATOM 724 C C . ARG A 1 89 ? 11.216 -4.869 -18.998 1.00 93.62 89 ARG A C 1
ATOM 726 O O . ARG A 1 89 ? 10.621 -5.472 -18.117 1.00 93.62 89 ARG A O 1
ATOM 733 N N . GLY A 1 90 ? 10.629 -4.482 -20.131 1.00 93.19 90 GLY A N 1
ATOM 734 C CA . GLY A 1 90 ? 9.215 -4.753 -20.426 1.00 93.19 90 GLY A CA 1
ATOM 735 C C . GLY A 1 90 ? 8.218 -3.820 -19.729 1.00 93.19 90 GLY A C 1
ATOM 736 O O . GLY A 1 90 ? 7.018 -4.014 -19.888 1.00 93.19 90 GLY A O 1
ATOM 737 N N . VAL A 1 91 ? 8.698 -2.806 -19.002 1.00 97.31 91 VAL A N 1
ATOM 738 C CA . VAL A 1 91 ? 7.886 -1.729 -18.421 1.00 97.31 91 VAL A CA 1
ATOM 739 C C . VAL A 1 91 ? 8.265 -0.410 -19.087 1.00 97.31 91 VAL A C 1
ATOM 741 O O . VAL A 1 91 ? 9.439 -0.177 -19.390 1.00 97.31 91 VAL A O 1
ATOM 744 N N . GLU A 1 92 ? 7.289 0.469 -19.304 1.00 95.75 92 GLU A N 1
ATOM 745 C CA . GLU A 1 92 ? 7.532 1.814 -19.824 1.00 95.75 92 GLU A CA 1
ATOM 746 C C . GLU A 1 92 ? 8.631 2.540 -19.031 1.00 95.75 92 GLU A C 1
ATOM 748 O O . GLU A 1 92 ? 8.761 2.409 -17.811 1.00 95.75 92 GLU A O 1
ATOM 753 N N . SER A 1 93 ? 9.467 3.314 -19.717 1.00 94.19 93 SER A N 1
ATOM 754 C CA . SER A 1 93 ? 10.536 4.074 -19.066 1.00 94.19 93 SER A CA 1
ATOM 755 C C . SER A 1 93 ? 10.052 5.473 -18.712 1.00 94.19 93 SER A C 1
ATOM 757 O O . SER A 1 93 ? 9.563 6.200 -19.568 1.00 94.19 93 SER A O 1
ATOM 759 N N . VAL A 1 94 ? 10.243 5.876 -17.457 1.00 93.50 94 VAL A N 1
ATOM 760 C CA . VAL A 1 94 ? 9.940 7.234 -16.984 1.00 93.50 94 VAL A CA 1
ATOM 761 C C . VAL A 1 94 ? 11.125 7.787 -16.209 1.00 93.50 94 VAL A C 1
ATOM 763 O O . VAL A 1 94 ? 11.871 7.045 -15.575 1.00 93.50 94 VAL A O 1
ATOM 766 N N . THR A 1 95 ? 11.302 9.104 -16.251 1.00 90.38 95 THR A N 1
ATOM 767 C CA . THR A 1 95 ? 12.378 9.809 -15.532 1.00 90.38 95 THR A CA 1
ATOM 768 C C . THR A 1 95 ? 11.864 10.622 -14.349 1.00 90.38 95 THR A C 1
ATOM 770 O O . THR A 1 95 ? 12.651 11.015 -13.487 1.00 90.38 95 THR A O 1
ATOM 773 N N . ARG A 1 96 ? 10.546 10.858 -14.278 1.00 89.62 96 ARG A N 1
ATOM 774 C CA . ARG A 1 96 ? 9.915 11.688 -13.250 1.00 89.62 96 ARG A CA 1
ATOM 775 C C . ARG A 1 96 ? 10.248 11.159 -11.844 1.00 89.62 96 ARG A C 1
ATOM 777 O O . ARG A 1 96 ? 9.924 10.012 -11.555 1.00 89.62 96 ARG A O 1
ATOM 784 N N . PRO A 1 97 ? 10.838 11.976 -10.952 1.00 91.00 97 PRO A N 1
ATOM 785 C CA . PRO A 1 97 ? 11.126 11.562 -9.582 1.00 91.00 97 PRO A CA 1
ATOM 786 C C . PRO A 1 97 ? 9.863 11.216 -8.789 1.00 91.00 97 PRO A C 1
ATOM 788 O O . PRO A 1 97 ? 8.828 11.873 -8.938 1.00 91.00 97 PRO A O 1
ATOM 791 N N . ILE A 1 98 ? 9.984 10.260 -7.866 1.00 94.94 98 ILE A N 1
ATOM 792 C CA . ILE A 1 98 ? 8.859 9.779 -7.041 1.00 94.94 98 ILE A CA 1
ATOM 793 C C . ILE A 1 98 ? 8.763 10.444 -5.667 1.00 94.94 98 ILE A C 1
ATOM 795 O O . ILE A 1 98 ? 7.995 10.026 -4.805 1.00 94.94 98 ILE A O 1
ATOM 799 N N . THR A 1 99 ? 9.498 11.539 -5.473 1.00 95.81 99 THR A N 1
ATOM 800 C CA . THR A 1 99 ? 9.492 12.349 -4.249 1.00 95.81 99 THR A CA 1
ATOM 801 C C . THR A 1 99 ? 8.087 12.783 -3.833 1.00 95.81 99 THR A C 1
ATOM 803 O O . THR A 1 99 ? 7.783 12.827 -2.646 1.00 95.81 99 THR A O 1
ATOM 806 N N . LYS A 1 100 ? 7.207 13.100 -4.796 1.00 96.31 100 LYS A N 1
ATOM 807 C CA . LYS A 1 100 ? 5.818 13.478 -4.487 1.00 96.31 100 LYS A CA 1
ATOM 808 C C . LYS A 1 100 ? 4.996 12.294 -3.965 1.00 96.31 100 LYS A C 1
ATOM 810 O O . LYS A 1 100 ? 4.143 12.517 -3.119 1.00 96.31 100 LYS A O 1
ATOM 815 N N . ASN A 1 101 ? 5.262 11.070 -4.432 1.00 96.69 101 ASN A N 1
ATOM 816 C CA . ASN A 1 101 ? 4.605 9.869 -3.913 1.00 96.69 101 ASN A CA 1
ATOM 817 C C . ASN A 1 101 ? 5.045 9.599 -2.472 1.00 96.69 101 ASN A C 1
ATOM 819 O O . ASN A 1 101 ? 4.199 9.466 -1.603 1.00 96.69 101 ASN A O 1
ATOM 823 N N . VAL A 1 102 ? 6.355 9.619 -2.202 1.00 98.00 102 VAL A N 1
ATOM 824 C CA . VAL A 1 102 ? 6.880 9.416 -0.839 1.00 98.00 102 VAL A CA 1
ATOM 825 C C . VAL A 1 102 ? 6.371 10.490 0.124 1.00 98.00 102 VAL A C 1
ATOM 827 O O . VAL A 1 102 ? 5.954 10.167 1.231 1.00 98.00 102 VAL A O 1
ATOM 830 N N . LYS A 1 103 ? 6.329 11.758 -0.307 1.00 98.00 103 LYS A N 1
ATOM 831 C CA . LYS A 1 103 ? 5.739 12.834 0.498 1.00 98.00 103 LYS A CA 1
ATOM 832 C C . LYS A 1 103 ? 4.264 12.562 0.828 1.00 98.00 103 LYS A C 1
ATOM 834 O O . LYS A 1 103 ? 3.874 12.758 1.969 1.00 98.00 103 LYS A O 1
ATOM 839 N N . HIS A 1 104 ? 3.474 12.105 -0.145 1.00 97.44 104 HIS A N 1
ATOM 840 C CA . HIS A 1 104 ? 2.062 11.777 0.073 1.00 97.44 104 HIS A CA 1
ATOM 841 C C . HIS A 1 104 ? 1.889 10.704 1.154 1.00 97.44 104 HIS A C 1
ATOM 843 O O . HIS A 1 104 ? 1.116 10.901 2.082 1.00 97.44 104 HIS A O 1
ATOM 849 N N . VAL A 1 105 ? 2.693 9.637 1.096 1.00 97.94 105 VAL A N 1
ATOM 850 C CA . VAL A 1 105 ? 2.673 8.565 2.106 1.00 97.94 105 VAL A CA 1
ATOM 851 C C . VAL A 1 105 ? 2.985 9.108 3.503 1.00 97.94 105 VAL A C 1
ATOM 853 O O . VAL A 1 105 ? 2.297 8.775 4.464 1.00 97.94 105 VAL A O 1
ATOM 856 N N . LEU A 1 106 ? 3.997 9.972 3.634 1.00 98.12 106 LEU A N 1
ATOM 857 C CA . LEU A 1 106 ? 4.327 10.612 4.914 1.00 98.12 106 LEU A CA 1
ATOM 858 C C . LEU A 1 106 ? 3.184 11.500 5.429 1.00 98.12 106 LEU A C 1
ATOM 860 O O . LEU A 1 106 ? 2.877 11.481 6.624 1.00 98.12 106 LEU A O 1
ATOM 864 N N . ASP A 1 107 ? 2.540 12.256 4.536 1.00 97.06 107 ASP A N 1
ATOM 865 C CA . ASP A 1 107 ? 1.383 13.086 4.872 1.00 97.06 107 ASP A CA 1
ATOM 866 C C . ASP A 1 107 ? 0.198 12.215 5.347 1.00 97.06 107 ASP A C 1
ATOM 868 O O . ASP A 1 107 ? -0.470 12.576 6.317 1.00 97.06 107 ASP A O 1
ATOM 872 N N . ASP A 1 108 ? -0.034 11.048 4.738 1.00 96.31 108 ASP A N 1
ATOM 873 C CA . ASP A 1 108 ? -1.072 10.094 5.155 1.00 96.31 108 ASP A CA 1
ATOM 874 C C . ASP A 1 108 ? -0.754 9.445 6.506 1.00 96.31 108 ASP A C 1
ATOM 876 O O . ASP A 1 108 ? -1.597 9.443 7.405 1.00 96.31 108 ASP A O 1
ATOM 880 N N . ILE A 1 109 ? 0.489 9.005 6.721 1.00 96.56 109 ILE A N 1
ATOM 881 C CA . ILE A 1 109 ? 0.953 8.497 8.022 1.00 96.56 109 ILE A CA 1
ATOM 882 C C . ILE A 1 109 ? 0.742 9.546 9.118 1.00 96.56 109 ILE A C 1
ATOM 884 O O . ILE A 1 109 ? 0.259 9.229 10.208 1.00 96.56 109 ILE A O 1
ATOM 888 N N . LYS A 1 110 ? 1.053 10.818 8.841 1.00 95.25 110 LYS A N 1
ATOM 889 C CA . LYS A 1 110 ? 0.816 11.911 9.789 1.00 95.25 110 LYS A CA 1
ATOM 890 C C . LYS A 1 110 ? -0.668 12.038 10.140 1.00 95.25 110 LYS A C 1
ATOM 892 O O . LYS A 1 110 ? -0.989 12.173 11.318 1.00 95.25 110 LYS A O 1
ATOM 897 N N . LYS A 1 111 ? -1.571 11.957 9.155 1.00 93.44 111 LYS A N 1
ATOM 898 C CA . LYS A 1 111 ? -3.025 12.004 9.395 1.00 93.44 111 LYS A CA 1
ATOM 899 C C . LYS A 1 111 ? -3.495 10.821 10.240 1.00 93.44 111 LYS A C 1
ATOM 901 O O . LYS A 1 111 ? -4.303 11.036 11.142 1.00 93.44 111 LYS A O 1
ATOM 906 N N . LEU A 1 112 ? -2.996 9.618 9.958 1.00 94.69 112 LEU A N 1
ATOM 907 C CA . LEU A 1 112 ? -3.361 8.380 10.651 1.00 94.69 112 LEU A CA 1
ATOM 908 C C . LEU A 1 112 ? -2.878 8.351 12.102 1.00 94.69 112 LEU A C 1
ATOM 910 O O . LEU A 1 112 ? -3.566 7.816 12.966 1.00 94.69 112 LEU A O 1
ATOM 914 N N . LYS A 1 113 ? -1.744 8.991 12.411 1.00 93.94 113 LYS A N 1
ATOM 915 C CA . LYS A 1 113 ? -1.294 9.190 13.799 1.00 93.94 113 LYS A CA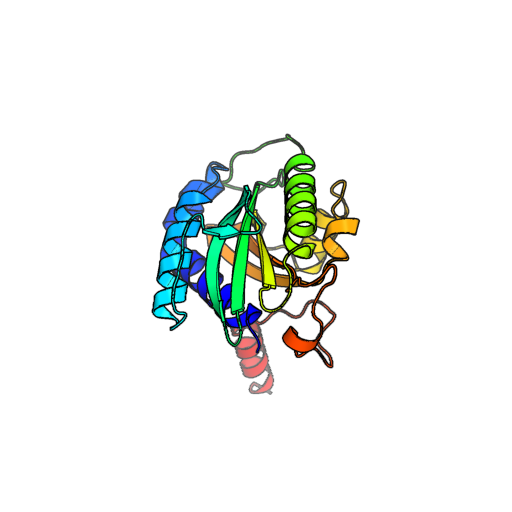 1
ATOM 916 C C . LYS A 1 113 ? -2.291 9.982 14.642 1.00 93.94 113 LYS A C 1
ATOM 918 O O . LYS A 1 113 ? -2.272 9.851 15.858 1.00 93.94 113 LYS A O 1
ATOM 923 N N . GLU A 1 114 ? -3.171 10.775 14.038 1.00 93.19 114 GLU A N 1
ATOM 924 C CA . GLU A 1 114 ? -4.186 11.534 14.774 1.00 93.19 114 GLU A CA 1
ATOM 925 C C . GLU A 1 114 ? -5.436 10.708 15.130 1.00 93.19 114 GLU A C 1
ATOM 927 O O . GLU A 1 114 ? -6.262 11.187 15.912 1.00 93.19 114 GLU A O 1
ATOM 932 N N . VAL A 1 115 ? -5.579 9.487 14.594 1.00 92.94 115 VAL A N 1
ATOM 933 C CA . VAL A 1 115 ? -6.657 8.557 14.970 1.00 92.94 115 VAL A CA 1
ATOM 934 C C . VAL A 1 115 ? -6.563 8.277 16.469 1.00 92.94 115 VAL A C 1
ATOM 936 O O . VAL A 1 115 ? -5.485 7.981 16.981 1.00 92.94 115 VAL A O 1
ATOM 939 N N . ARG A 1 116 ? -7.677 8.417 17.191 1.00 91.62 116 ARG A N 1
ATOM 940 C CA . ARG A 1 116 ? -7.727 8.291 18.654 1.00 91.62 116 ARG A CA 1
ATOM 941 C C . ARG A 1 116 ? -8.222 6.913 19.065 1.00 91.62 116 ARG A C 1
ATOM 943 O O . ARG A 1 116 ? -9.018 6.313 18.355 1.00 91.62 116 ARG A O 1
ATOM 950 N N . GLU A 1 117 ? -7.800 6.473 20.248 1.00 89.88 117 GLU A N 1
ATOM 951 C CA . GLU A 1 117 ? -8.383 5.298 20.900 1.00 89.88 117 GLU A CA 1
ATOM 952 C C . GLU A 1 117 ? -9.923 5.393 20.958 1.00 89.88 117 GLU A C 1
ATOM 954 O O . GLU A 1 117 ? -10.455 6.478 21.219 1.00 89.88 117 GLU A O 1
ATOM 959 N N . PRO A 1 118 ? -10.636 4.275 20.722 1.00 91.06 118 PRO A N 1
ATOM 960 C CA . PRO A 1 118 ? -10.108 2.915 20.544 1.00 91.06 118 PRO A CA 1
ATOM 961 C C . PRO A 1 118 ? -9.711 2.552 19.098 1.00 91.06 118 PRO A C 1
ATOM 963 O O . PRO A 1 118 ? -9.213 1.454 18.857 1.00 91.06 118 PRO A O 1
ATOM 966 N N . ASP A 1 119 ? -9.886 3.463 18.143 1.00 93.94 119 ASP A N 1
ATOM 967 C CA . ASP A 1 119 ? -9.603 3.227 16.726 1.00 93.94 119 ASP A CA 1
ATOM 968 C C . ASP A 1 119 ? -8.101 3.259 16.414 1.00 93.94 119 ASP A C 1
ATOM 970 O O . ASP A 1 119 ? -7.307 3.829 17.164 1.00 93.94 119 ASP A O 1
ATOM 974 N N . MET A 1 120 ? -7.691 2.692 15.279 1.00 94.81 120 MET A N 1
ATOM 975 C CA . MET A 1 120 ? -6.301 2.735 14.809 1.00 94.81 120 MET A CA 1
ATOM 976 C C . MET A 1 120 ? -6.189 2.971 13.302 1.00 94.81 120 MET A C 1
ATOM 978 O O . MET A 1 120 ? -7.126 2.723 12.548 1.00 94.81 120 MET A O 1
ATOM 982 N N . GLY A 1 121 ? -5.021 3.431 12.863 1.00 95.44 121 GLY A N 1
ATOM 983 C CA . GLY A 1 121 ? -4.690 3.709 11.469 1.00 95.44 121 GLY A CA 1
ATOM 984 C C . GLY A 1 121 ? -3.596 2.801 10.906 1.00 95.44 121 GLY A C 1
ATOM 985 O O . GLY A 1 121 ? -2.641 2.469 11.610 1.00 95.44 121 GLY A O 1
ATOM 986 N N . LEU A 1 122 ? -3.699 2.461 9.624 1.00 96.56 122 LEU A N 1
ATOM 987 C CA . LEU A 1 122 ? -2.703 1.745 8.826 1.00 96.56 122 LEU A CA 1
ATOM 988 C C . LEU A 1 122 ? -2.481 2.464 7.497 1.00 96.56 122 LEU A C 1
ATOM 990 O O . LEU A 1 122 ? -3.439 2.901 6.866 1.00 96.56 122 LEU A O 1
ATOM 994 N N . ALA A 1 123 ? -1.231 2.553 7.048 1.00 97.69 123 ALA A N 1
ATOM 995 C CA . ALA A 1 123 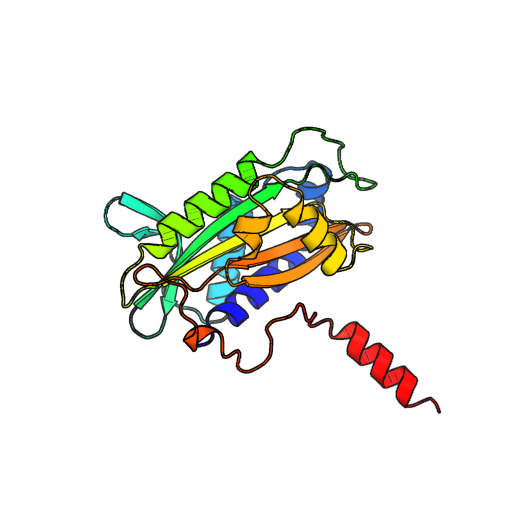? -0.927 3.012 5.693 1.00 97.69 123 ALA A CA 1
ATOM 996 C C . ALA A 1 123 ? -0.390 1.839 4.870 1.00 97.69 123 ALA A C 1
ATOM 998 O O . ALA A 1 123 ? 0.679 1.307 5.169 1.00 97.69 123 ALA A O 1
ATOM 999 N N . LEU A 1 124 ? -1.120 1.448 3.826 1.00 98.44 124 LEU A N 1
ATOM 1000 C CA . LEU A 1 124 ? -0.698 0.434 2.865 1.00 98.44 124 LEU A CA 1
ATOM 1001 C C . LEU A 1 124 ? -0.139 1.128 1.623 1.00 98.44 124 LEU A C 1
ATOM 1003 O O . LEU A 1 124 ? -0.863 1.746 0.847 1.00 98.44 124 LEU A O 1
ATOM 1007 N N . THR A 1 125 ? 1.170 1.014 1.424 1.00 98.50 125 THR A N 1
ATOM 1008 C CA . THR A 1 125 ? 1.873 1.624 0.294 1.00 98.50 125 THR A CA 1
ATOM 1009 C C . THR A 1 125 ? 2.436 0.565 -0.636 1.00 98.50 125 THR A C 1
ATOM 1011 O O . THR A 1 125 ? 3.222 -0.281 -0.214 1.00 98.50 125 THR A O 1
ATOM 1014 N N . LEU A 1 126 ? 2.108 0.657 -1.924 1.00 98.62 126 LEU A N 1
ATOM 1015 C CA . LEU A 1 126 ? 2.689 -0.191 -2.962 1.00 98.62 126 LEU A CA 1
ATOM 1016 C C . LEU A 1 126 ? 3.762 0.560 -3.750 1.00 98.62 126 LEU A C 1
ATOM 1018 O O . LEU A 1 126 ? 3.477 1.584 -4.369 1.00 98.62 126 LEU A O 1
ATOM 1022 N N . PHE A 1 127 ? 4.978 0.021 -3.792 1.00 98.44 127 PHE A N 1
ATOM 1023 C CA . PHE A 1 127 ? 6.021 0.434 -4.729 1.00 98.44 127 PHE A CA 1
ATOM 1024 C C . PHE A 1 127 ? 6.018 -0.503 -5.935 1.00 98.44 127 PHE A C 1
ATOM 1026 O O . PHE A 1 127 ? 6.092 -1.720 -5.779 1.00 98.44 127 PHE A O 1
ATOM 1033 N N . PHE A 1 128 ? 5.946 0.060 -7.140 1.00 97.81 128 PHE A N 1
ATOM 1034 C CA . PHE A 1 128 ? 6.021 -0.697 -8.391 1.00 97.81 128 PHE A CA 1
ATOM 1035 C C . PHE A 1 128 ? 6.461 0.196 -9.556 1.00 97.81 128 PHE A C 1
ATOM 1037 O O . PHE A 1 128 ? 6.220 1.399 -9.517 1.00 97.81 128 PHE A O 1
ATOM 1044 N N . PRO A 1 129 ? 7.054 -0.352 -10.623 1.00 97.69 129 PRO A N 1
ATOM 1045 C CA . PRO A 1 129 ? 7.624 -1.693 -10.707 1.00 97.69 129 PRO A CA 1
ATOM 1046 C C . PRO A 1 129 ? 8.833 -1.846 -9.772 1.00 97.69 129 PRO A C 1
ATOM 1048 O O . PRO A 1 129 ? 9.554 -0.877 -9.512 1.00 97.69 129 PRO A O 1
ATOM 1051 N N . VAL A 1 130 ? 9.072 -3.072 -9.308 1.00 96.88 130 VAL A N 1
ATOM 1052 C CA . VAL A 1 130 ? 10.279 -3.479 -8.571 1.00 96.88 130 VAL A CA 1
ATOM 1053 C C . VAL A 1 130 ? 10.906 -4.674 -9.292 1.00 96.88 130 VAL A C 1
ATOM 1055 O O . VAL A 1 130 ? 10.196 -5.646 -9.531 1.00 96.88 130 VAL A O 1
ATOM 1058 N N . PRO A 1 131 ? 12.194 -4.650 -9.673 1.00 96.38 131 PRO A N 1
ATOM 1059 C CA . PRO A 1 131 ? 12.863 -5.847 -10.184 1.00 96.38 131 PRO A CA 1
ATOM 1060 C C . PRO A 1 131 ? 12.862 -6.970 -9.142 1.00 96.38 131 PRO A C 1
ATOM 1062 O O . PRO A 1 131 ? 13.286 -6.745 -8.011 1.00 96.38 131 PRO A O 1
ATOM 1065 N N . THR A 1 132 ? 12.447 -8.183 -9.509 1.00 93.56 132 THR A N 1
ATOM 1066 C CA . THR A 1 132 ? 12.457 -9.332 -8.577 1.00 93.56 132 THR A CA 1
ATOM 1067 C C . THR A 1 132 ? 13.867 -9.829 -8.269 1.00 93.56 132 THR A C 1
ATOM 1069 O O . THR A 1 132 ? 14.086 -10.499 -7.266 1.00 93.56 132 THR A O 1
ATOM 1072 N N . SER A 1 133 ? 14.846 -9.439 -9.088 1.00 94.31 133 SER A N 1
ATOM 1073 C CA . SER A 1 133 ? 16.266 -9.688 -8.843 1.00 94.31 133 SER A CA 1
ATOM 1074 C C . SER A 1 133 ? 16.854 -8.842 -7.709 1.00 94.31 133 SER A C 1
ATOM 1076 O O . SER A 1 133 ? 18.011 -9.041 -7.352 1.00 94.31 133 SER A O 1
ATOM 1078 N N . TRP A 1 134 ? 16.131 -7.838 -7.203 1.00 94.19 134 TRP A N 1
ATOM 1079 C CA . TRP A 1 134 ? 16.591 -7.032 -6.074 1.00 94.19 134 TRP A CA 1
ATOM 1080 C C . TRP A 1 134 ? 16.344 -7.758 -4.759 1.00 94.19 134 TRP A C 1
ATOM 1082 O O . TRP A 1 134 ? 15.253 -8.273 -4.512 1.00 94.19 134 TRP A O 1
ATOM 1092 N N . SER A 1 135 ? 17.343 -7.730 -3.879 1.00 94.56 135 SER A N 1
ATOM 1093 C CA . SER A 1 135 ? 17.130 -8.096 -2.483 1.00 94.56 135 SER A CA 1
ATOM 1094 C C . SER A 1 135 ? 16.246 -7.058 -1.783 1.00 94.56 135 SER A C 1
ATOM 1096 O O . SER A 1 135 ? 16.075 -5.922 -2.242 1.00 94.56 135 SER A O 1
ATOM 1098 N N . VAL A 1 136 ? 15.722 -7.413 -0.609 1.00 91.19 136 VAL A N 1
ATOM 1099 C CA 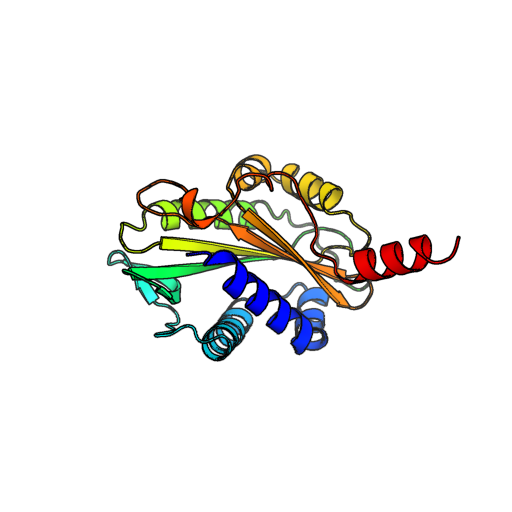. VAL A 1 136 ? 15.024 -6.449 0.256 1.00 91.19 136 VAL A CA 1
ATOM 1100 C C . VAL A 1 136 ? 15.946 -5.277 0.609 1.00 91.19 136 VAL A C 1
ATOM 1102 O O . VAL A 1 136 ? 15.511 -4.129 0.634 1.00 91.19 136 VAL A O 1
ATOM 1105 N N . GLN A 1 137 ? 17.231 -5.535 0.843 1.00 93.81 137 GLN A N 1
ATOM 1106 C CA . GLN A 1 137 ? 18.215 -4.510 1.180 1.00 93.81 137 GLN A CA 1
ATOM 1107 C C . GLN A 1 137 ? 18.423 -3.530 0.019 1.00 93.81 137 GLN A C 1
ATOM 1109 O O . GLN A 1 137 ? 18.449 -2.323 0.260 1.00 93.81 137 GLN A O 1
ATOM 1114 N N . ASP A 1 138 ? 18.484 -4.024 -1.221 1.00 95.88 138 ASP A N 1
ATOM 1115 C CA . ASP A 1 138 ? 18.556 -3.175 -2.415 1.00 95.88 138 ASP A CA 1
ATOM 1116 C C . ASP A 1 138 ? 17.322 -2.279 -2.519 1.00 95.88 138 ASP A C 1
ATOM 1118 O O . ASP A 1 138 ? 17.445 -1.069 -2.699 1.00 95.88 138 ASP A O 1
ATOM 1122 N N . LEU A 1 139 ? 16.126 -2.851 -2.355 1.00 96.56 139 LEU A N 1
ATOM 1123 C CA . LEU A 1 139 ? 14.875 -2.096 -2.367 1.00 96.56 139 LEU A CA 1
ATOM 1124 C C . LEU A 1 139 ? 14.878 -0.984 -1.307 1.00 96.56 139 LEU A C 1
ATOM 1126 O O . LEU A 1 139 ? 14.576 0.170 -1.618 1.00 96.56 139 LEU A O 1
ATOM 1130 N N . LEU A 1 140 ? 15.243 -1.310 -0.066 1.00 96.50 140 LEU A N 1
ATOM 1131 C CA . LEU A 1 140 ? 15.285 -0.346 1.033 1.00 96.50 140 LEU A CA 1
ATOM 1132 C C . LEU A 1 140 ? 16.321 0.756 0.791 1.00 96.50 140 LEU A C 1
ATOM 1134 O O . LEU A 1 140 ? 16.047 1.918 1.077 1.00 96.50 140 LEU A O 1
ATOM 1138 N N . GLU A 1 141 ? 17.484 0.429 0.229 1.00 96.88 141 GLU A N 1
ATOM 1139 C CA . GLU A 1 141 ? 18.496 1.417 -0.155 1.00 96.88 141 GLU A CA 1
ATOM 1140 C C . GLU A 1 141 ? 17.980 2.347 -1.261 1.00 96.88 141 GLU A C 1
ATOM 1142 O O . GLU A 1 141 ? 18.140 3.568 -1.198 1.00 96.88 141 GLU A O 1
ATOM 1147 N N . ARG A 1 142 ? 17.275 1.810 -2.261 1.00 97.25 142 ARG A N 1
ATOM 1148 C CA . ARG A 1 142 ? 16.651 2.620 -3.320 1.00 97.25 142 ARG A CA 1
ATOM 1149 C C . ARG A 1 142 ? 15.576 3.548 -2.766 1.00 97.25 142 ARG A C 1
ATOM 1151 O O . ARG A 1 142 ? 15.499 4.694 -3.205 1.00 97.25 142 ARG A O 1
ATOM 1158 N N . ILE A 1 143 ? 14.784 3.078 -1.801 1.00 97.62 143 ILE A N 1
ATOM 1159 C CA . ILE A 1 143 ? 13.797 3.902 -1.096 1.00 97.62 143 ILE A CA 1
ATOM 1160 C C . ILE A 1 143 ? 14.493 4.993 -0.283 1.00 97.62 143 ILE A C 1
ATOM 1162 O O . ILE A 1 143 ? 14.132 6.158 -0.422 1.00 97.62 143 ILE A O 1
ATOM 1166 N N . ARG A 1 144 ? 15.527 4.651 0.494 1.00 97.38 144 ARG A N 1
ATOM 1167 C CA . ARG A 1 144 ? 16.303 5.591 1.320 1.00 97.38 144 ARG A CA 1
ATOM 1168 C C . ARG A 1 144 ? 16.864 6.763 0.512 1.00 97.38 144 ARG A C 1
ATOM 1170 O O . ARG A 1 144 ? 16.839 7.892 0.988 1.00 97.38 144 ARG A O 1
ATOM 1177 N N . ASN A 1 145 ? 17.297 6.501 -0.720 1.00 96.75 145 ASN A N 1
ATOM 1178 C CA . ASN A 1 145 ? 17.848 7.507 -1.631 1.00 96.75 145 ASN A CA 1
ATOM 1179 C C . ASN A 1 145 ? 16.800 8.450 -2.254 1.00 96.75 145 ASN A C 1
ATOM 1181 O O . ASN A 1 145 ? 17.154 9.415 -2.934 1.00 96.75 145 ASN A O 1
ATOM 1185 N N . ILE A 1 146 ? 15.504 8.211 -2.041 1.00 97.19 146 ILE A N 1
ATOM 1186 C CA . ILE A 1 146 ? 14.449 9.147 -2.435 1.00 97.19 146 ILE A CA 1
ATOM 1187 C C . ILE A 1 146 ? 14.302 10.202 -1.339 1.00 97.19 146 ILE A C 1
ATOM 1189 O O . ILE A 1 146 ? 14.333 9.896 -0.152 1.00 97.19 146 ILE A O 1
ATOM 1193 N N . LYS A 1 147 ? 14.095 11.469 -1.713 1.00 97.44 147 LYS A N 1
ATOM 1194 C CA . LYS A 1 147 ? 13.838 12.534 -0.733 1.00 97.44 147 LYS A CA 1
ATOM 1195 C C . LYS A 1 147 ? 12.601 12.192 0.116 1.00 97.44 147 LYS A C 1
ATOM 1197 O O . LYS A 1 147 ? 11.513 12.033 -0.433 1.00 97.44 147 LYS A O 1
ATOM 1202 N N . GLY A 1 148 ? 12.791 12.112 1.436 1.00 97.50 148 GLY A N 1
ATOM 1203 C CA . GLY A 1 148 ? 11.786 11.659 2.411 1.00 97.50 148 GLY A CA 1
ATOM 1204 C C . GLY A 1 148 ? 11.796 10.145 2.672 1.00 97.50 148 GLY A C 1
ATOM 1205 O O . GLY A 1 148 ? 11.126 9.676 3.580 1.00 97.50 148 GLY A O 1
ATOM 1206 N N . GLY A 1 149 ? 12.574 9.367 1.919 1.00 97.44 149 GLY A N 1
ATOM 1207 C CA . GLY A 1 149 ? 12.642 7.914 2.048 1.00 97.44 149 GLY A CA 1
ATOM 1208 C C . GLY A 1 149 ? 13.280 7.446 3.352 1.00 97.44 149 GLY A C 1
ATOM 1209 O O . GLY A 1 149 ? 12.786 6.509 3.964 1.00 97.44 149 GLY A O 1
ATOM 1210 N N . GLU A 1 150 ? 14.331 8.118 3.831 1.00 96.88 150 GLU A N 1
ATOM 1211 C CA . GLU A 1 150 ? 14.902 7.815 5.151 1.00 96.88 150 GLU A CA 1
ATOM 1212 C C . GLU A 1 150 ? 13.902 8.081 6.288 1.00 96.88 150 GLU A C 1
ATOM 1214 O O . GLU A 1 150 ? 13.821 7.295 7.226 1.00 96.88 150 GLU A O 1
ATOM 1219 N N . GLU A 1 151 ? 13.121 9.162 6.198 1.00 97.00 151 GLU A N 1
ATOM 1220 C CA . GLU A 1 151 ? 12.047 9.467 7.153 1.00 97.00 151 GLU A CA 1
ATOM 1221 C C . GLU A 1 151 ? 10.948 8.404 7.102 1.00 97.00 151 GLU A C 1
ATOM 1223 O O . GLU A 1 151 ? 10.561 7.877 8.141 1.00 97.00 151 GLU A O 1
ATOM 1228 N N . LEU A 1 152 ? 10.519 8.014 5.899 1.00 96.81 152 LEU A N 1
ATOM 1229 C CA . LEU A 1 152 ? 9.530 6.957 5.706 1.00 96.81 152 LEU A CA 1
ATOM 1230 C C . LEU A 1 152 ? 9.988 5.630 6.322 1.00 96.81 152 LEU A C 1
ATOM 1232 O O . LEU A 1 152 ? 9.219 4.966 7.006 1.00 96.81 152 LEU A O 1
ATOM 1236 N N . LEU A 1 153 ? 11.252 5.251 6.124 1.00 95.31 153 LEU A N 1
ATOM 1237 C CA . LEU A 1 153 ? 11.798 3.995 6.645 1.00 95.31 153 LEU A CA 1
ATOM 1238 C C . LEU A 1 153 ? 12.073 4.008 8.160 1.00 95.31 153 LEU A C 1
ATOM 1240 O O . LEU A 1 153 ? 12.447 2.966 8.700 1.00 95.31 153 LEU A O 1
ATOM 1244 N N . LYS A 1 154 ? 11.904 5.148 8.848 1.00 93.31 154 LYS A N 1
ATOM 1245 C CA . LYS A 1 154 ? 11.907 5.222 10.324 1.00 93.31 154 LYS A CA 1
ATOM 1246 C C . LYS A 1 154 ? 10.561 4.824 10.926 1.00 93.31 154 LYS A C 1
ATOM 1248 O O . LYS A 1 154 ? 10.506 4.489 12.108 1.00 93.31 154 LYS A O 1
ATOM 1253 N N . GLU A 1 155 ? 9.490 4.867 10.140 1.00 92.75 155 GLU A N 1
ATOM 1254 C CA . GLU A 1 155 ? 8.186 4.373 10.563 1.00 92.75 155 GLU A CA 1
ATOM 1255 C C . GLU A 1 155 ? 8.213 2.844 10.715 1.00 92.75 155 GLU A C 1
ATOM 1257 O O . GLU A 1 155 ? 8.938 2.166 9.987 1.00 92.75 155 GLU A O 1
ATOM 1262 N N . PRO A 1 156 ? 7.441 2.263 11.648 1.00 90.62 156 PRO A N 1
ATOM 1263 C CA . PRO A 1 156 ? 7.322 0.816 11.741 1.00 90.62 156 PRO A CA 1
ATOM 1264 C C . PRO A 1 156 ? 6.523 0.281 10.555 1.00 90.62 156 PRO A C 1
ATOM 1266 O O . PRO A 1 156 ? 5.458 0.810 10.236 1.00 90.62 156 PRO A O 1
ATOM 1269 N N . TYR A 1 157 ? 7.022 -0.786 9.935 1.00 92.38 157 TYR A N 1
ATOM 1270 C CA . TYR A 1 157 ? 6.354 -1.461 8.829 1.00 92.38 157 TYR A CA 1
ATOM 1271 C C . TYR A 1 157 ? 6.578 -2.968 8.859 1.00 92.38 157 TYR A C 1
ATOM 1273 O O . TYR A 1 157 ? 7.586 -3.455 9.377 1.00 92.38 157 TYR A O 1
ATOM 1281 N N . ILE A 1 158 ? 5.663 -3.684 8.213 1.00 93.00 158 ILE A N 1
ATOM 1282 C CA . ILE A 1 158 ? 5.950 -4.987 7.611 1.00 93.00 158 ILE A CA 1
ATOM 1283 C C . ILE A 1 158 ? 6.012 -4.829 6.090 1.00 93.00 158 ILE A C 1
ATOM 1285 O O . ILE A 1 158 ? 5.384 -3.932 5.523 1.00 93.00 158 ILE A O 1
ATOM 1289 N N . LEU A 1 159 ? 6.813 -5.670 5.443 1.00 94.25 159 LEU A N 1
ATOM 1290 C CA . LEU A 1 159 ? 7.086 -5.613 4.012 1.00 94.25 159 LEU A CA 1
ATOM 1291 C C . LEU A 1 159 ? 6.831 -6.976 3.391 1.00 94.25 159 LEU A C 1
ATOM 1293 O O . LEU A 1 159 ? 7.291 -7.988 3.917 1.00 94.25 159 LEU A O 1
ATOM 1297 N N . ASP A 1 160 ? 6.187 -6.958 2.233 1.00 95.00 160 ASP A N 1
ATOM 1298 C CA . ASP A 1 160 ? 6.061 -8.110 1.365 1.00 95.00 160 ASP A CA 1
ATOM 1299 C C . ASP A 1 160 ? 6.373 -7.770 -0.100 1.00 95.00 160 ASP A C 1
ATOM 1301 O O . ASP A 1 160 ? 6.181 -6.636 -0.541 1.00 95.00 160 ASP A O 1
ATOM 1305 N N . THR A 1 161 ? 6.861 -8.741 -0.868 1.00 95.69 161 THR A N 1
ATOM 1306 C CA . THR A 1 161 ? 7.145 -8.598 -2.300 1.00 95.69 161 THR A CA 1
ATOM 1307 C C . THR A 1 161 ? 6.449 -9.692 -3.095 1.00 95.69 161 THR A C 1
ATOM 1309 O O . THR A 1 161 ? 6.645 -10.871 -2.816 1.00 95.69 161 THR A O 1
ATOM 1312 N N . VAL A 1 162 ? 5.695 -9.304 -4.123 1.00 95.88 162 VAL A N 1
ATOM 1313 C CA . VAL A 1 162 ? 4.955 -10.230 -4.993 1.00 95.88 162 VAL A CA 1
ATOM 1314 C C . VAL A 1 162 ? 5.419 -10.046 -6.433 1.00 95.88 162 VAL A C 1
ATOM 1316 O O . VAL A 1 162 ? 5.339 -8.938 -6.966 1.00 95.88 162 VAL A O 1
ATOM 1319 N N . GLU A 1 163 ? 5.897 -11.114 -7.076 1.00 96.00 163 GLU A N 1
ATOM 1320 C CA . GLU A 1 163 ? 6.142 -11.110 -8.522 1.00 96.00 163 GLU A CA 1
ATOM 1321 C C . GLU A 1 163 ? 4.810 -11.100 -9.280 1.00 96.00 163 GLU A C 1
ATOM 1323 O O . GLU A 1 163 ? 3.921 -11.909 -9.017 1.00 96.00 163 GLU A O 1
ATOM 1328 N N . VAL A 1 164 ? 4.682 -10.188 -10.244 1.00 95.38 164 VAL A N 1
ATOM 1329 C CA . VAL A 1 164 ? 3.473 -10.042 -11.066 1.00 95.38 164 VAL A CA 1
ATOM 1330 C C . VAL A 1 164 ? 3.702 -10.412 -12.531 1.00 95.38 164 VAL A C 1
ATOM 1332 O O . VAL A 1 164 ? 2.744 -10.721 -13.232 1.00 95.38 164 VAL A O 1
ATOM 1335 N N . GLY A 1 165 ? 4.953 -10.425 -13.001 1.00 93.19 165 GLY A N 1
ATOM 1336 C CA . GLY A 1 165 ? 5.288 -10.927 -14.330 1.00 93.19 165 GLY A CA 1
ATOM 1337 C C . GLY A 1 165 ? 6.664 -10.503 -14.830 1.00 93.19 165 GLY A C 1
ATOM 1338 O O . GLY A 1 165 ? 7.109 -9.384 -14.589 1.00 93.19 165 GLY A O 1
ATOM 1339 N N . ASN A 1 166 ? 7.311 -11.387 -15.595 1.00 93.38 166 ASN A N 1
ATOM 1340 C CA . ASN A 1 166 ? 8.563 -11.130 -16.318 1.00 93.38 166 ASN A CA 1
ATOM 1341 C C . ASN A 1 166 ? 9.710 -10.589 -15.441 1.00 93.38 166 ASN A C 1
ATOM 1343 O O . ASN A 1 166 ? 10.448 -9.700 -15.873 1.00 93.38 166 ASN A O 1
ATOM 1347 N N . GLY A 1 167 ? 9.859 -11.092 -14.211 1.00 94.94 167 GLY A N 1
ATOM 1348 C CA . GLY A 1 167 ? 10.876 -10.600 -13.279 1.00 94.94 167 GLY A CA 1
ATOM 1349 C C . GLY A 1 167 ? 10.575 -9.207 -12.709 1.00 94.94 167 GLY A C 1
ATOM 1350 O O . GLY A 1 167 ? 11.478 -8.494 -12.261 1.00 94.94 167 GLY A O 1
ATOM 1351 N N . VAL A 1 168 ? 9.306 -8.792 -12.750 1.00 96.94 168 VAL A N 1
ATOM 1352 C CA . VAL A 1 168 ? 8.800 -7.543 -12.178 1.00 96.94 168 VAL A CA 1
ATOM 1353 C C . VAL A 1 168 ? 7.798 -7.861 -11.081 1.00 96.94 168 VAL A C 1
ATOM 1355 O O . VAL A 1 168 ? 6.905 -8.689 -11.255 1.00 96.94 168 VAL A O 1
ATOM 1358 N N . GLY A 1 169 ? 7.925 -7.168 -9.959 1.00 96.06 169 GLY A N 1
ATOM 1359 C CA . GLY A 1 169 ? 7.047 -7.302 -8.813 1.00 96.06 169 GLY A CA 1
ATOM 1360 C C . GLY A 1 169 ? 6.551 -5.977 -8.251 1.00 96.06 169 GLY A C 1
ATOM 1361 O O . GLY A 1 169 ? 6.838 -4.883 -8.755 1.00 96.06 169 GLY A O 1
ATOM 1362 N N . VAL A 1 170 ? 5.792 -6.127 -7.173 1.00 98.12 170 VAL A N 1
ATOM 1363 C CA . VAL A 1 170 ? 5.255 -5.079 -6.308 1.00 98.12 170 VAL A CA 1
ATOM 1364 C C . VAL A 1 170 ? 5.836 -5.282 -4.919 1.00 98.12 170 VAL A C 1
ATOM 1366 O O . VAL A 1 170 ? 5.821 -6.400 -4.413 1.00 98.12 170 VAL A O 1
ATOM 1369 N N . ALA A 1 171 ? 6.304 -4.208 -4.291 1.00 98.25 171 ALA A N 1
ATOM 1370 C CA . ALA A 1 171 ? 6.636 -4.211 -2.873 1.00 98.25 171 ALA A CA 1
ATOM 1371 C C . ALA A 1 171 ? 5.517 -3.534 -2.076 1.00 98.25 171 ALA A C 1
ATOM 1373 O O . ALA A 1 171 ? 5.258 -2.344 -2.264 1.00 98.25 171 ALA A O 1
ATOM 1374 N N . ALA A 1 172 ? 4.862 -4.291 -1.202 1.00 98.19 172 ALA A N 1
ATOM 1375 C CA . ALA A 1 172 ? 3.804 -3.833 -0.317 1.00 98.19 172 ALA A CA 1
ATOM 1376 C C . ALA A 1 172 ? 4.372 -3.535 1.073 1.00 98.19 172 ALA A C 1
ATOM 1378 O O . ALA A 1 172 ? 4.852 -4.428 1.765 1.00 98.19 172 ALA A O 1
ATOM 1379 N N . PHE A 1 173 ? 4.299 -2.275 1.488 1.00 97.81 173 PHE A N 1
ATOM 1380 C CA . PHE A 1 173 ? 4.598 -1.850 2.849 1.00 97.81 173 PHE A CA 1
ATOM 1381 C C . PHE A 1 173 ? 3.293 -1.608 3.591 1.00 97.81 173 PHE A C 1
ATOM 1383 O O . PHE A 1 173 ? 2.451 -0.849 3.114 1.00 97.81 173 PHE A O 1
ATOM 1390 N N . LEU A 1 174 ? 3.154 -2.197 4.774 1.00 96.69 174 LEU A N 1
ATOM 1391 C CA . LEU A 1 174 ? 2.073 -1.879 5.699 1.00 96.69 174 LEU A CA 1
ATOM 1392 C C . LEU A 1 174 ? 2.672 -1.190 6.925 1.00 96.69 174 LEU A C 1
ATOM 1394 O O . LEU A 1 174 ? 3.306 -1.840 7.757 1.00 96.69 174 LEU A O 1
ATOM 1398 N N . PHE A 1 175 ? 2.506 0.130 6.994 1.00 95.31 175 PHE A N 1
ATOM 1399 C CA . PHE A 1 175 ? 3.027 0.981 8.061 1.00 95.31 175 PHE A CA 1
ATOM 1400 C C . PHE A 1 175 ? 2.038 1.101 9.230 1.00 95.31 175 PHE A C 1
ATOM 1402 O O . PHE A 1 175 ? 0.823 1.186 9.022 1.00 95.31 175 PHE A O 1
ATOM 1409 N N . GLY A 1 176 ? 2.568 1.178 10.455 1.00 91.62 176 GLY A N 1
ATOM 1410 C CA . GLY A 1 176 ? 1.796 1.289 11.696 1.00 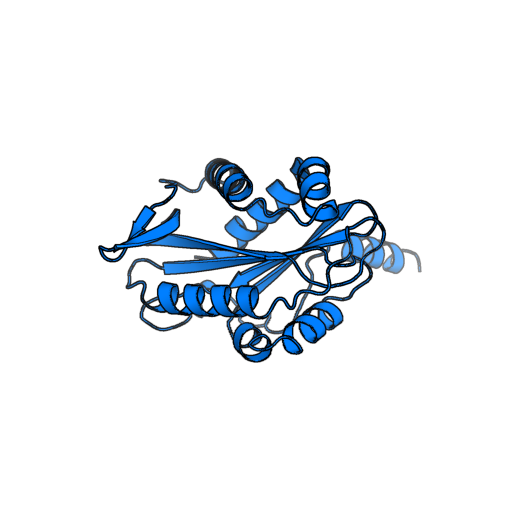91.62 176 GLY A CA 1
ATOM 1411 C C . GLY A 1 176 ? 1.757 -0.019 12.508 1.00 91.62 176 GLY A C 1
ATOM 1412 O O . GLY A 1 176 ? 2.723 -0.785 12.468 1.00 91.62 176 GLY A O 1
ATOM 1413 N N . PRO A 1 177 ? 0.685 -0.279 13.286 1.00 92.56 177 PRO A N 1
ATOM 1414 C CA . PRO A 1 177 ? -0.515 0.549 13.451 1.00 92.56 177 PRO A CA 1
ATOM 1415 C C . PRO A 1 177 ? -0.268 1.840 14.231 1.00 92.56 177 PRO A C 1
ATOM 1417 O O . PRO A 1 177 ? 0.602 1.904 15.102 1.00 92.56 177 PRO A O 1
ATOM 1420 N N . TYR A 1 178 ? -1.068 2.860 13.928 1.00 92.88 178 TYR A N 1
ATOM 1421 C CA . TYR A 1 178 ? -1.014 4.191 14.526 1.00 92.88 178 TYR A CA 1
ATOM 1422 C C . TYR A 1 178 ? -2.241 4.480 15.380 1.00 92.88 178 TYR A C 1
ATOM 1424 O O . TYR A 1 178 ? -3.358 4.154 14.995 1.00 92.88 178 TYR A O 1
ATOM 1432 N N . GLN A 1 179 ? -2.032 5.108 16.532 1.00 90.12 179 GLN A N 1
ATOM 1433 C CA . GLN A 1 179 ? -3.094 5.470 17.462 1.00 90.12 179 GLN A CA 1
ATOM 1434 C C . GLN A 1 179 ? -2.592 6.540 18.442 1.00 90.12 179 GLN A C 1
ATOM 1436 O O . GLN A 1 179 ? -1.473 6.455 18.954 1.00 90.12 179 GLN A O 1
ATOM 1441 N N . SER A 1 180 ? -3.420 7.544 18.726 1.00 88.88 180 SER A N 1
ATOM 1442 C CA . SER A 1 180 ? -3.198 8.583 19.742 1.00 88.88 180 SER A CA 1
ATOM 1443 C C . SER A 1 180 ? -1.814 9.248 19.653 1.00 88.88 180 SER A C 1
ATOM 1445 O O . SER A 1 180 ? -1.117 9.421 20.652 1.00 88.88 180 SER A O 1
ATOM 1447 N N . GLY A 1 181 ? -1.392 9.606 18.440 1.00 84.56 181 GLY A N 1
ATOM 1448 C CA . GLY A 1 181 ? -0.146 10.323 18.151 1.00 84.56 181 GLY A CA 1
ATOM 1449 C C . GLY A 1 181 ? 1.099 9.447 18.001 1.00 84.56 181 GLY A C 1
ATOM 1450 O O . GLY A 1 181 ? 2.179 9.978 17.745 1.00 84.56 181 GLY A O 1
ATOM 1451 N N . ARG A 1 182 ? 0.991 8.121 18.150 1.00 82.25 182 ARG A N 1
ATOM 1452 C CA . ARG A 1 182 ? 2.143 7.203 18.158 1.00 82.25 182 ARG A CA 1
ATOM 1453 C C . ARG A 1 182 ? 1.869 5.903 17.409 1.00 82.25 182 ARG A C 1
ATOM 1455 O O . ARG A 1 182 ? 0.726 5.546 17.152 1.00 82.25 182 ARG A O 1
ATOM 1462 N N . ALA A 1 183 ? 2.934 5.177 17.084 1.00 81.50 183 ALA A N 1
ATOM 1463 C CA . ALA A 1 183 ? 2.810 3.787 16.667 1.00 81.50 183 ALA A CA 1
ATOM 1464 C C . ALA A 1 183 ? 2.557 2.877 17.882 1.00 81.50 183 ALA A C 1
ATOM 1466 O O . ALA A 1 183 ? 3.131 3.085 18.956 1.00 81.50 183 ALA A O 1
ATOM 1467 N N . VAL A 1 184 ? 1.715 1.857 17.721 1.00 76.88 184 VAL A N 1
ATOM 1468 C CA . VAL A 1 184 ? 1.322 0.948 18.806 1.00 76.88 184 VAL A CA 1
ATOM 1469 C C . VAL A 1 184 ? 2.174 -0.317 18.771 1.00 76.88 184 VAL A C 1
ATOM 1471 O O . VAL A 1 184 ? 1.883 -1.280 18.067 1.00 76.88 184 VAL A O 1
ATOM 1474 N N . ALA A 1 185 ? 3.218 -0.344 19.603 1.00 56.09 185 ALA A N 1
ATOM 1475 C CA . ALA A 1 185 ? 4.173 -1.454 19.674 1.00 56.09 185 ALA A CA 1
ATOM 1476 C C . ALA A 1 185 ? 3.563 -2.801 20.120 1.00 56.09 185 ALA A C 1
ATOM 1478 O O . ALA A 1 185 ? 4.089 -3.858 19.785 1.00 56.09 185 ALA A O 1
ATOM 1479 N N . ARG A 1 186 ? 2.444 -2.795 20.862 1.00 50.06 186 ARG A N 1
ATOM 1480 C CA . ARG A 1 186 ? 1.801 -4.033 21.350 1.00 50.06 186 ARG A CA 1
ATOM 1481 C C . ARG A 1 186 ? 1.080 -4.826 20.256 1.00 50.06 186 ARG A C 1
ATOM 1483 O O . ARG A 1 186 ? 0.937 -6.034 20.403 1.00 50.06 186 ARG A O 1
ATOM 1490 N N . ALA A 1 187 ? 0.668 -4.180 19.167 1.00 48.16 187 ALA A N 1
ATOM 1491 C CA . ALA A 1 187 ? 0.048 -4.849 18.021 1.00 48.16 187 ALA A CA 1
ATOM 1492 C C . ALA A 1 187 ? 1.074 -5.507 17.083 1.00 48.16 187 ALA A C 1
ATOM 1494 O O . ALA A 1 187 ? 0.697 -6.271 16.201 1.00 48.16 187 ALA A O 1
ATOM 1495 N N . LEU A 1 188 ? 2.362 -5.222 17.291 1.00 46.84 188 LEU A N 1
ATOM 1496 C CA . LEU A 1 188 ? 3.440 -5.785 16.496 1.00 46.84 188 LEU A CA 1
ATOM 1497 C C . LEU A 1 188 ? 3.859 -7.184 16.982 1.00 46.84 188 LEU A C 1
ATOM 1499 O O . LEU A 1 188 ? 4.466 -7.909 16.215 1.00 46.84 188 LEU A O 1
ATOM 1503 N N . GLY A 1 189 ? 3.605 -7.600 18.232 1.00 40.38 189 GLY A N 1
ATOM 1504 C CA . GLY A 1 189 ? 4.116 -8.899 18.726 1.00 40.38 189 GLY A CA 1
ATOM 1505 C C . GLY A 1 189 ? 5.653 -9.048 18.646 1.00 40.38 189 GLY A C 1
ATOM 1506 O O . GLY A 1 189 ? 6.200 -10.122 18.878 1.00 40.38 189 GLY A O 1
ATOM 1507 N N . LEU A 1 190 ? 6.379 -7.964 18.347 1.00 44.38 190 LEU A N 1
ATOM 1508 C CA . LEU A 1 190 ? 7.791 -7.968 17.972 1.00 44.38 190 LEU A CA 1
ATOM 1509 C C . LEU A 1 190 ? 8.710 -7.896 19.202 1.00 44.38 190 LEU A C 1
ATOM 1511 O O . LEU A 1 190 ? 9.458 -6.935 19.382 1.00 44.38 190 LEU A O 1
ATOM 1515 N N . ARG A 1 191 ? 8.740 -8.950 20.026 1.00 33.88 191 ARG A N 1
ATOM 1516 C CA . ARG A 1 191 ? 9.993 -9.323 20.711 1.00 33.88 191 ARG A CA 1
ATOM 1517 C C . ARG A 1 191 ? 10.819 -10.145 19.711 1.00 33.88 191 ARG A C 1
ATOM 1519 O O . ARG A 1 191 ? 10.785 -11.365 19.748 1.00 33.88 191 ARG A O 1
ATOM 1526 N N . GLY A 1 192 ? 11.529 -9.476 18.794 1.00 34.19 192 GLY A N 1
ATOM 1527 C CA . GLY A 1 192 ? 12.640 -10.111 18.059 1.00 34.19 192 GLY A CA 1
ATOM 1528 C C . GLY A 1 192 ? 12.720 -9.973 16.533 1.00 34.19 192 GLY A C 1
ATOM 1529 O O . GLY A 1 192 ? 13.706 -10.435 15.976 1.00 34.19 192 GLY A O 1
ATOM 1530 N N . MET A 1 193 ? 11.777 -9.330 15.837 1.00 38.06 193 MET A N 1
ATOM 1531 C CA . MET A 1 193 ? 11.754 -9.324 14.354 1.00 38.06 193 MET A CA 1
ATOM 1532 C C . MET A 1 193 ? 11.983 -7.941 13.709 1.00 38.06 193 MET A C 1
ATOM 1534 O O . MET A 1 193 ? 11.568 -7.675 12.586 1.00 38.06 193 MET A O 1
ATOM 1538 N N . LEU A 1 194 ? 12.701 -7.044 14.394 1.00 38.47 194 LEU A N 1
ATOM 1539 C CA . LEU A 1 194 ? 13.212 -5.806 13.792 1.00 38.47 194 LEU A CA 1
ATOM 1540 C C . LEU A 1 194 ? 14.531 -6.079 13.056 1.00 38.47 194 LEU A C 1
ATOM 1542 O O . LEU A 1 194 ? 15.606 -5.785 13.574 1.00 38.47 194 LEU A O 1
ATOM 1546 N N . LYS A 1 195 ? 14.425 -6.670 11.862 1.00 35.25 195 LYS A N 1
ATOM 1547 C CA . LYS A 1 195 ? 15.333 -6.521 10.705 1.00 35.25 195 LYS A CA 1
ATOM 1548 C C . LYS A 1 195 ? 14.838 -7.438 9.588 1.00 35.25 195 LYS A C 1
ATOM 1550 O O . LYS A 1 195 ? 14.910 -8.644 9.745 1.00 35.25 195 LYS A O 1
ATOM 1555 N N . GLY A 1 196 ? 14.363 -6.843 8.491 1.00 37.00 196 GLY A N 1
ATOM 1556 C CA . GLY A 1 196 ? 14.000 -7.461 7.204 1.00 37.00 196 GLY A CA 1
ATOM 1557 C C . GLY A 1 196 ? 14.190 -8.974 7.060 1.00 37.00 196 GLY A C 1
ATOM 1558 O O . GLY A 1 196 ? 15.190 -9.409 6.492 1.00 37.00 196 GLY A O 1
ATOM 1559 N N . VAL A 1 197 ? 13.199 -9.751 7.500 1.00 33.97 197 VAL A N 1
ATOM 1560 C CA . VAL A 1 197 ? 13.090 -11.182 7.195 1.00 33.97 197 VAL A CA 1
ATOM 1561 C C . VAL A 1 197 ? 11.922 -11.377 6.231 1.00 33.97 197 VAL A C 1
ATOM 1563 O O . VAL A 1 197 ? 10.787 -11.029 6.548 1.00 33.97 197 VAL A O 1
ATOM 1566 N N . ARG A 1 198 ? 12.236 -11.924 5.049 1.00 36.12 198 ARG A N 1
ATOM 1567 C CA . ARG A 1 198 ? 11.286 -12.555 4.125 1.00 36.12 198 ARG A CA 1
ATOM 1568 C C . ARG A 1 198 ? 10.615 -13.738 4.826 1.00 36.12 198 ARG A C 1
ATOM 1570 O O . ARG A 1 198 ? 11.313 -14.564 5.408 1.00 36.12 198 ARG A O 1
ATOM 1577 N N . ILE A 1 199 ? 9.300 -13.876 4.682 1.00 33.47 199 ILE A N 1
ATOM 1578 C CA . ILE A 1 199 ? 8.699 -15.211 4.609 1.00 33.47 199 ILE A CA 1
ATOM 1579 C C . ILE A 1 199 ? 8.598 -15.514 3.118 1.00 33.47 199 ILE A C 1
ATOM 1581 O O . ILE A 1 199 ? 7.672 -15.079 2.438 1.00 33.47 199 ILE A O 1
ATOM 1585 N N . ASP A 1 200 ? 9.629 -16.177 2.611 1.00 38.38 200 ASP A N 1
ATOM 1586 C CA . ASP A 1 200 ? 9.567 -16.885 1.343 1.00 38.38 200 ASP A CA 1
ATOM 1587 C C . ASP A 1 200 ? 9.543 -18.375 1.702 1.00 38.38 200 ASP A C 1
ATOM 1589 O O . ASP A 1 200 ? 10.549 -18.943 2.138 1.00 38.38 200 ASP A O 1
ATOM 1593 N N . GLU A 1 201 ? 8.356 -18.984 1.668 1.00 41.88 201 GLU A N 1
ATOM 1594 C CA . GLU A 1 201 ? 8.189 -20.405 2.004 1.00 41.88 201 GLU A CA 1
ATOM 1595 C C . GLU A 1 201 ? 8.951 -21.311 1.017 1.00 41.88 201 GLU A C 1
ATOM 1597 O O . GLU A 1 201 ? 9.333 -22.430 1.380 1.00 41.88 201 GLU A O 1
ATOM 1602 N N . ASP A 1 202 ? 9.280 -20.805 -0.178 1.00 41.00 202 ASP A N 1
ATOM 1603 C CA . ASP A 1 202 ? 9.987 -21.549 -1.218 1.00 41.00 202 ASP A CA 1
ATOM 1604 C C . ASP A 1 202 ? 11.502 -21.647 -0.951 1.00 41.00 202 ASP A C 1
ATOM 1606 O O . ASP A 1 202 ? 12.076 -22.731 -1.102 1.00 41.00 202 ASP A O 1
ATOM 1610 N N . GLU A 1 203 ? 12.148 -20.595 -0.423 1.00 43.53 203 GLU A N 1
ATOM 1611 C CA . GLU A 1 203 ? 13.562 -20.649 0.009 1.00 43.53 203 GLU A CA 1
ATOM 1612 C C . GLU A 1 203 ? 13.754 -21.607 1.203 1.00 43.53 203 GLU A C 1
ATOM 1614 O O . GLU A 1 203 ? 14.751 -22.334 1.279 1.00 43.53 203 GLU A O 1
ATOM 1619 N N . ILE A 1 204 ? 12.777 -21.687 2.119 1.00 47.97 204 ILE A N 1
ATOM 1620 C CA . ILE A 1 204 ? 12.798 -22.640 3.244 1.00 47.97 204 ILE A CA 1
ATOM 1621 C C . ILE A 1 204 ? 12.637 -24.079 2.735 1.00 47.97 204 ILE A C 1
ATOM 1623 O O . ILE A 1 204 ? 13.307 -24.992 3.231 1.00 47.97 204 ILE A O 1
ATOM 1627 N N . ALA A 1 205 ? 11.775 -24.305 1.740 1.00 45.25 205 ALA A N 1
ATOM 1628 C CA . ALA A 1 205 ? 11.580 -25.619 1.136 1.00 45.25 205 ALA A CA 1
ATOM 1629 C C . ALA A 1 205 ? 12.808 -26.088 0.334 1.00 45.25 205 ALA A C 1
ATOM 1631 O O . ALA A 1 205 ? 13.090 -27.290 0.287 1.00 45.25 205 ALA A O 1
ATOM 1632 N N . GLU A 1 206 ? 13.550 -25.171 -0.285 1.00 44.00 206 GLU A N 1
ATOM 1633 C CA . GLU A 1 206 ? 14.783 -25.473 -1.016 1.00 44.00 206 GLU A CA 1
ATOM 1634 C C . GLU A 1 206 ? 15.975 -25.710 -0.070 1.00 44.00 206 GLU A C 1
ATOM 1636 O O . GLU A 1 206 ? 16.697 -26.701 -0.218 1.00 44.00 206 GLU A O 1
ATOM 1641 N N . ALA A 1 207 ? 16.111 -24.907 0.991 1.00 44.72 207 ALA A N 1
ATOM 1642 C CA . ALA A 1 207 ? 17.108 -25.117 2.044 1.00 44.72 207 ALA A CA 1
ATOM 1643 C C . ALA A 1 207 ? 16.877 -26.426 2.826 1.00 44.72 207 ALA A C 1
ATOM 1645 O O . ALA A 1 207 ? 17.824 -27.148 3.141 1.00 44.72 207 ALA A O 1
ATOM 1646 N N . ARG A 1 208 ? 15.616 -26.798 3.093 1.00 44.97 208 ARG A N 1
ATOM 1647 C CA . ARG A 1 208 ? 15.278 -28.096 3.708 1.00 44.97 208 ARG A CA 1
ATOM 1648 C C . ARG A 1 208 ? 15.602 -29.279 2.796 1.00 44.97 208 ARG A C 1
ATOM 1650 O O . ARG A 1 208 ? 16.065 -30.306 3.284 1.00 44.97 208 ARG A O 1
ATOM 1657 N N . ARG A 1 209 ? 15.410 -29.134 1.479 1.00 50.75 209 ARG A N 1
ATOM 1658 C CA . ARG A 1 209 ? 15.755 -30.171 0.491 1.00 50.75 209 ARG A CA 1
ATOM 1659 C C . ARG A 1 209 ? 17.264 -30.360 0.323 1.00 50.75 209 ARG A C 1
ATOM 1661 O O . ARG A 1 209 ? 17.692 -31.484 0.067 1.00 50.75 209 ARG A O 1
ATOM 1668 N N . SER A 1 210 ? 18.070 -29.311 0.485 1.00 48.62 210 SER A N 1
ATOM 1669 C CA . SER A 1 210 ? 19.534 -29.408 0.387 1.00 48.62 210 SER A CA 1
ATOM 1670 C C . SER A 1 210 ? 20.187 -29.987 1.649 1.00 48.62 210 SER A C 1
ATOM 1672 O O . SER A 1 210 ? 21.167 -30.722 1.542 1.00 48.62 210 SER A O 1
ATOM 1674 N N . LEU A 1 211 ? 19.603 -29.749 2.830 1.00 44.34 211 LEU A N 1
ATOM 1675 C CA . LEU A 1 211 ? 20.064 -30.305 4.112 1.00 44.34 211 LEU A CA 1
ATOM 1676 C C . LEU A 1 211 ? 19.827 -31.818 4.261 1.00 44.34 211 LEU A C 1
ATOM 1678 O O . LEU A 1 211 ? 20.510 -32.452 5.055 1.00 44.34 211 LEU A O 1
ATOM 1682 N N . TRP A 1 212 ? 18.898 -32.401 3.498 1.00 47.88 212 TRP A N 1
ATOM 1683 C CA . TRP A 1 212 ? 18.573 -33.840 3.529 1.00 47.88 212 TRP A CA 1
ATOM 1684 C C . TRP A 1 212 ? 19.228 -34.641 2.388 1.00 47.88 212 TRP A C 1
ATOM 1686 O O . TRP A 1 212 ? 18.921 -35.814 2.190 1.00 47.88 212 TRP A O 1
ATOM 1696 N N . ARG A 1 213 ? 20.127 -34.013 1.617 1.00 50.19 213 ARG A N 1
ATOM 1697 C CA . ARG A 1 213 ? 20.926 -34.656 0.555 1.00 50.19 213 ARG A CA 1
ATOM 1698 C C . ARG A 1 213 ? 22.412 -34.803 0.917 1.00 50.19 213 ARG A C 1
ATOM 1700 O O . ARG A 1 213 ? 23.248 -34.891 0.019 1.00 50.19 213 ARG A O 1
ATOM 1707 N N . ARG A 1 214 ? 22.747 -34.832 2.207 1.00 43.25 214 ARG A N 1
ATOM 1708 C CA . ARG A 1 214 ? 24.068 -35.240 2.700 1.00 43.25 214 ARG A CA 1
ATOM 1709 C C . ARG A 1 214 ? 23.934 -36.390 3.675 1.00 43.25 214 ARG A C 1
ATOM 1711 O O . ARG A 1 214 ? 23.051 -36.287 4.551 1.00 43.25 214 ARG A O 1
#

Foldseek 3Di:
DQPAVQLVVQLQCLCQVCLQVVCVCQLALHDCQLVSLVSSLVSSVVVVWAPKDAQPDDPNPDTARIKTDDVFGIEGEHEAEQSQQDDDPSHDHDDDASLVRLVVQVVQVQVQLQAAPPYWYKYKYKYDFDQLPDDPVRVLVSQCPGVNSVVVVVFDWDWDWDNSDDRTIMIIIITAGHYNNDGDPVSVPDPDPPDDDDPPVVVVVVVVVVVVPD

Sequence (214 aa):
MEVLKPVMDAVRAVLTRRKDTVWLAIRQRAKFEDWLKLELAHALEEAGLTDIRLECQYMGRKRADLAFHIEGGRCFVELSMCNTNWRVRGVESVTRPITKNVKHVLDDIKKLKEVREPDMGLALTLFFPVPTSWSVQDLLERIRNIKGGEELLKEPYILDTVEVGNGVGVAAFLFGPYQSGRAVARALGLRGMLKGVRIDEDEIAEARRSLWRR

Radius of gyration: 17.39 Å; chains: 1; bounding box: 42×51×42 Å